Protein AF-A0A2G9MLZ8-F1 (afdb_monomer_lite)

pLDDT: mean 74.26, std 18.41, range [39.22, 98.5]

Secondary structure (DSSP, 8-state):
-HHHHHHHHHHHHHHHHHTT--------EEEEEE-EETTEEPPSEEEEEEEESSSSS--EEEE-TTTEEEEEBTTEEEEEETSSSS----BTT-EEEEEEEETTEE--BTTBSSEEEE-SSSB---SS--------TT--EEE--TT-EE-S-EEESS-EEEE-SS--BEESS-EEE---SSS-EEEEESS--B-S-EEEESEEEEE-SS-EE--SS-EEEEE-SSS----S-EEEESTT-EEEESS-EEEEE-SSS----S-EEEESTT--EEESS-EEEEE-

Radius of gyration: 32.04 Å; chains: 1; bounding box: 70×40×90 Å

Foldseek 3Di:
DVVVVVVVVVVVVVVVVVPPPDPDPAWKDKDKDFADDPNAADAFFFKWKWKALDQPDGDTQDICRPFGGRQQHRRIHIDIPCPGPDGHADEAQGKMWMWMDTNNHTDDDVPRSTDIDGDNTHHHDCPDPPDPDDPDQPDEPEDEDAEDEDEDEAEAAFAHEYAHQHYEHEYPEEDEHNYDDAPHEHEAEHQYEYEYHYEAEYHYHYDYQHHEHEYQEEYEYEYDDPPEDDCPDPEQDHQHYEYEYAEEYEYEYADPVHDDCPDPDQDHPHYDYHYNYYYYYDYD

Sequence (284 aa):
MKLKSMLIISIVIMLLHSLAVVAVEEHLLPLQGTITINGAKLSPGNLIIELYDAPTGGNLVYNSTNDFLNTVSGGSYDILLGNGTQPLSLNFGQKYYMDIYIEGTDVDFNGSERQVFMSTVGNISLTTPLTTTSTDTDDALNISVGGAFISGNFVINNTFNVTAASGNLNTAGKIQIENNDADDALNVTGGTFISGDTIINNFFNMSSTTSTVRTNGTLTITSLASPAFSLNGFNISGANAALETNGTVSLLSLISPAFSLNGFNISGADASLSTNGSINVNNL

Structure (mmCIF, N/CA/C/O backbone):
data_AF-A0A2G9MLZ8-F1
#
_entry.id   AF-A0A2G9MLZ8-F1
#
loop_
_atom_site.group_PDB
_atom_site.id
_atom_site.type_symbol
_atom_site.label_atom_id
_atom_site.label_alt_id
_atom_site.label_comp_id
_atom_site.label_asym_id
_atom_site.label_entity_id
_atom_site.label_seq_id
_atom_site.pdbx_PDB_ins_code
_atom_site.Cartn_x
_atom_site.Cartn_y
_atom_site.Cartn_z
_atom_site.occupancy
_atom_site.B_iso_or_equiv
_atom_site.auth_seq_id
_atom_site.auth_comp_id
_atom_site.auth_asym_id
_atom_site.auth_atom_id
_atom_site.pdbx_PDB_model_num
ATOM 1 N N . MET A 1 1 ? 37.624 23.509 39.204 1.00 69.19 1 MET A N 1
ATOM 2 C CA . MET A 1 1 ? 37.547 22.370 38.255 1.00 69.19 1 MET A CA 1
ATOM 3 C C . MET A 1 1 ? 36.253 21.556 38.375 1.00 69.19 1 MET A C 1
ATOM 5 O O . MET A 1 1 ? 35.664 21.282 37.344 1.00 69.19 1 MET A O 1
ATOM 9 N N . LYS A 1 2 ? 35.753 21.239 39.583 1.00 84.88 2 LYS A N 1
ATOM 10 C CA . LYS A 1 2 ? 34.591 20.340 39.784 1.00 84.88 2 LYS A CA 1
ATOM 11 C C . LYS A 1 2 ? 33.267 20.771 39.113 1.00 84.88 2 LYS A C 1
ATOM 13 O O . LYS A 1 2 ? 32.588 19.924 38.548 1.00 84.88 2 LYS A O 1
ATOM 18 N N . LEU A 1 3 ? 32.931 22.067 39.101 1.00 89.94 3 LEU A N 1
ATOM 19 C CA . LEU A 1 3 ? 31.658 22.554 38.536 1.00 89.94 3 LEU A CA 1
ATOM 20 C C . LEU A 1 3 ? 31.561 22.387 37.006 1.00 89.94 3 LEU A C 1
ATOM 22 O O . LEU A 1 3 ? 30.521 21.990 36.494 1.00 89.94 3 LEU A O 1
ATOM 26 N N . LYS A 1 4 ? 32.659 22.635 36.275 1.00 86.88 4 LYS A N 1
ATOM 27 C CA . LYS A 1 4 ? 32.690 22.501 34.806 1.00 86.88 4 LYS A CA 1
ATOM 28 C C . LYS A 1 4 ? 32.515 21.042 34.370 1.00 86.88 4 LYS A C 1
ATOM 30 O O . LYS A 1 4 ? 31.779 20.776 33.429 1.00 86.88 4 LYS A O 1
ATOM 35 N N . SER A 1 5 ? 33.134 20.102 35.088 1.00 89.75 5 SER A N 1
ATOM 36 C CA . SER A 1 5 ? 32.987 18.667 34.816 1.00 89.75 5 SER A CA 1
ATOM 37 C C . SER A 1 5 ? 31.568 18.160 35.094 1.00 89.75 5 SER A C 1
ATOM 39 O O . SER A 1 5 ? 31.054 17.370 34.311 1.00 89.75 5 SER A O 1
ATOM 41 N N . MET A 1 6 ? 30.902 18.646 36.150 1.00 92.56 6 MET A N 1
ATOM 42 C CA . MET A 1 6 ? 29.509 18.274 36.439 1.00 92.56 6 MET A CA 1
ATOM 43 C C . MET A 1 6 ? 28.522 18.791 35.385 1.00 92.56 6 MET A C 1
ATOM 45 O O . MET A 1 6 ? 27.611 18.063 35.001 1.00 92.56 6 MET A O 1
ATOM 49 N N . LEU A 1 7 ? 28.727 20.008 34.867 1.00 95.38 7 LEU A N 1
ATOM 50 C CA . LEU A 1 7 ? 27.891 20.555 33.795 1.00 95.38 7 LEU A CA 1
ATOM 51 C C . LEU A 1 7 ? 28.018 19.734 32.501 1.00 95.38 7 LEU A C 1
ATOM 53 O O . LEU A 1 7 ? 27.008 19.409 31.884 1.00 95.38 7 LEU A O 1
ATOM 57 N N . ILE A 1 8 ? 29.243 19.355 32.119 1.00 95.38 8 ILE A N 1
ATOM 58 C CA . ILE A 1 8 ? 29.488 18.541 30.918 1.00 95.38 8 ILE A CA 1
ATOM 59 C C . ILE A 1 8 ? 28.819 17.169 31.048 1.00 95.38 8 ILE A C 1
ATOM 61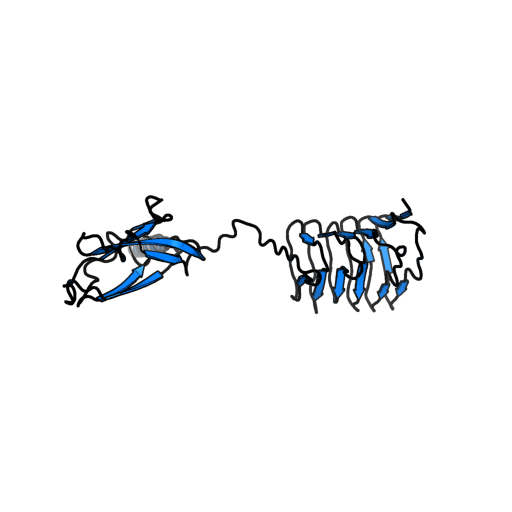 O O . ILE A 1 8 ? 28.157 16.732 30.114 1.00 95.38 8 ILE A O 1
ATOM 65 N N . ILE A 1 9 ? 28.932 16.516 32.210 1.00 95.31 9 ILE A N 1
ATOM 66 C CA . ILE A 1 9 ? 28.281 15.219 32.451 1.00 95.31 9 ILE A CA 1
ATOM 67 C C . ILE A 1 9 ? 26.756 15.347 32.344 1.00 95.31 9 ILE A C 1
ATOM 69 O O . ILE A 1 9 ? 26.130 14.513 31.700 1.00 95.31 9 ILE A O 1
ATOM 73 N N . SER A 1 10 ? 26.163 16.408 32.901 1.00 94.44 10 SER A N 1
ATOM 74 C CA . SER A 1 10 ? 24.717 16.655 32.799 1.00 94.44 10 SER A CA 1
ATOM 75 C C . SER A 1 10 ? 24.258 16.821 31.344 1.00 94.44 10 SER A C 1
ATOM 77 O O . SER A 1 10 ? 23.290 16.193 30.923 1.00 94.44 10 SER A O 1
ATOM 79 N N . ILE A 1 11 ? 25.002 17.591 30.543 1.00 95.38 11 ILE A N 1
ATOM 80 C CA . ILE A 1 11 ? 24.700 17.796 29.118 1.00 95.38 11 ILE A CA 1
ATOM 81 C C . ILE A 1 11 ? 24.830 16.486 28.332 1.00 95.38 11 ILE A C 1
ATOM 83 O O . ILE A 1 11 ? 23.972 16.186 27.509 1.00 95.38 11 ILE A O 1
ATOM 87 N N . VAL A 1 12 ? 25.864 15.684 28.601 1.00 94.25 12 VAL A N 1
ATOM 88 C CA . VAL A 1 12 ? 26.058 14.385 27.936 1.00 94.25 12 VAL A CA 1
ATOM 89 C C . VAL A 1 12 ? 24.939 13.411 28.300 1.00 94.25 12 VAL A C 1
ATOM 91 O O . VAL A 1 12 ? 24.413 12.743 27.417 1.00 94.25 12 VAL A O 1
ATOM 94 N N . ILE A 1 13 ? 24.517 13.366 29.567 1.00 93.31 13 ILE A N 1
ATOM 95 C CA . ILE A 1 13 ? 23.373 12.550 29.993 1.00 93.31 13 ILE A CA 1
ATOM 96 C C . ILE A 1 13 ? 22.103 13.011 29.271 1.00 93.31 13 ILE A C 1
ATOM 98 O O . ILE A 1 13 ? 21.372 12.174 28.748 1.00 93.31 13 ILE A O 1
ATOM 102 N N . MET A 1 14 ? 21.861 14.319 29.175 1.00 92.19 14 MET A N 1
ATOM 103 C CA . MET A 1 14 ? 20.695 14.865 28.473 1.00 92.19 14 MET A CA 1
ATOM 104 C C . MET A 1 14 ? 20.715 14.528 26.972 1.00 92.19 14 MET A C 1
ATOM 106 O O . MET A 1 14 ? 19.689 14.136 26.421 1.00 92.19 14 MET A O 1
ATOM 110 N N . LEU A 1 15 ? 21.888 14.584 26.329 1.00 90.12 15 LEU A N 1
ATOM 111 C CA . LEU A 1 15 ? 22.060 14.174 24.932 1.00 90.12 15 LEU A CA 1
ATOM 112 C C . LEU A 1 15 ? 21.796 12.677 24.742 1.00 90.12 15 LEU A C 1
ATOM 114 O O . LEU A 1 15 ? 21.100 12.298 23.805 1.00 90.12 15 LEU A O 1
ATOM 118 N N . LEU A 1 16 ? 22.300 11.825 25.637 1.00 88.62 16 LEU A N 1
ATOM 119 C CA . LEU A 1 16 ? 22.110 10.376 25.539 1.00 88.62 16 LEU A CA 1
ATOM 120 C C . LEU A 1 16 ? 20.637 9.967 25.704 1.00 88.62 16 LEU A C 1
ATOM 122 O O . LEU A 1 16 ? 20.207 9.019 25.056 1.00 88.62 16 LEU A O 1
ATOM 126 N N . HIS A 1 17 ? 19.848 10.706 26.492 1.00 82.94 17 HIS A N 1
ATOM 127 C CA . HIS A 1 17 ? 18.401 10.472 26.608 1.00 82.94 17 HIS A CA 1
ATOM 128 C C . HIS A 1 17 ? 17.609 10.966 25.386 1.00 82.94 17 HIS A C 1
ATOM 130 O O . HIS A 1 17 ? 16.505 10.489 25.145 1.00 82.94 17 HIS A O 1
ATOM 136 N N . SER A 1 18 ? 18.164 11.889 24.593 1.00 83.88 18 SER A N 1
ATOM 137 C CA . SER A 1 18 ? 17.497 12.421 23.395 1.00 83.88 18 SER A CA 1
ATOM 138 C C . SER A 1 18 ? 17.602 11.514 22.161 1.00 83.88 18 SER A C 1
ATOM 140 O O . SER A 1 18 ? 16.855 11.694 21.205 1.00 83.88 18 SER A O 1
ATOM 142 N N . LEU A 1 19 ? 18.494 10.518 22.180 1.00 75.06 19 LEU A N 1
ATOM 143 C CA . LEU A 1 19 ? 18.748 9.631 21.036 1.00 75.06 19 LEU A CA 1
ATOM 144 C C . LEU A 1 19 ? 17.751 8.465 20.912 1.00 75.06 19 LEU A C 1
ATOM 146 O O . LEU A 1 19 ? 17.843 7.696 19.961 1.00 75.06 19 LEU A O 1
ATOM 150 N N . ALA A 1 20 ? 16.805 8.320 21.843 1.00 67.81 20 ALA A N 1
ATOM 151 C CA . ALA A 1 20 ? 15.858 7.202 21.868 1.00 67.81 20 ALA A CA 1
ATOM 152 C C . ALA A 1 20 ? 14.509 7.495 21.182 1.00 67.81 20 ALA A C 1
ATOM 154 O O . ALA A 1 20 ? 13.546 6.761 21.396 1.00 67.81 20 ALA A O 1
ATOM 155 N N . VAL A 1 21 ? 14.412 8.544 20.358 1.00 69.56 21 VAL A N 1
ATOM 156 C CA . VAL A 1 21 ? 13.202 8.787 19.558 1.00 69.56 21 VAL A CA 1
ATOM 157 C C . VAL A 1 21 ? 13.194 7.810 18.386 1.00 69.56 21 VAL A C 1
ATOM 159 O O . VAL A 1 21 ? 13.696 8.098 17.302 1.00 69.56 21 VAL A O 1
ATOM 162 N N . VAL A 1 22 ? 12.651 6.618 18.622 1.00 73.25 22 VAL A N 1
ATOM 163 C CA . VAL A 1 22 ? 12.264 5.712 17.545 1.00 73.25 22 VAL A CA 1
ATOM 164 C C . VAL A 1 22 ? 10.983 6.284 16.957 1.00 73.25 22 VAL A C 1
ATOM 166 O O . VAL A 1 22 ? 9.948 6.287 17.619 1.00 73.25 22 VAL A O 1
ATOM 169 N N . ALA A 1 23 ? 11.061 6.810 15.736 1.00 66.38 23 ALA A N 1
ATOM 170 C CA . ALA A 1 23 ? 9.867 7.080 14.953 1.00 66.38 23 ALA A CA 1
ATOM 171 C C . ALA A 1 23 ? 9.239 5.722 14.621 1.00 66.38 23 ALA A C 1
ATOM 173 O O . ALA A 1 23 ? 9.721 5.005 13.746 1.00 66.38 23 ALA A O 1
ATOM 174 N N . VAL A 1 24 ? 8.236 5.325 15.399 1.00 73.00 24 VAL A N 1
ATOM 175 C CA . VAL A 1 24 ? 7.404 4.171 15.074 1.00 73.00 24 VAL A CA 1
ATOM 176 C C . VAL A 1 24 ? 6.483 4.612 13.940 1.00 73.00 24 VAL A C 1
ATOM 178 O O . VAL A 1 24 ? 5.922 5.706 13.991 1.00 73.00 24 VAL A O 1
ATOM 181 N N . GLU A 1 25 ? 6.372 3.805 12.884 1.00 74.31 25 GLU A N 1
ATOM 182 C CA . GLU A 1 25 ? 5.334 4.018 11.874 1.00 74.31 25 GLU A CA 1
ATOM 183 C C . GLU A 1 25 ? 3.971 3.859 12.548 1.00 74.31 25 GLU A C 1
ATOM 185 O O . GLU A 1 25 ? 3.539 2.750 12.867 1.00 74.31 25 GLU A O 1
ATOM 190 N N . GLU A 1 26 ? 3.313 4.984 12.805 1.00 82.19 26 GLU A N 1
ATOM 191 C CA . GLU A 1 26 ? 1.989 5.013 13.408 1.00 82.19 26 GLU A CA 1
ATOM 192 C C . GLU A 1 26 ? 0.946 5.182 12.309 1.00 82.19 26 GLU A C 1
ATOM 194 O O . GLU A 1 26 ? 0.765 6.259 11.734 1.00 82.19 26 GLU A O 1
ATOM 199 N N . HIS A 1 27 ? 0.238 4.097 12.004 1.00 93.75 27 HIS A N 1
ATOM 200 C CA . HIS A 1 27 ? -1.019 4.205 11.280 1.00 93.75 27 HIS A CA 1
ATOM 201 C C . HIS A 1 27 ? -2.111 4.638 12.255 1.00 93.75 27 HIS A C 1
ATOM 203 O O . HIS A 1 27 ? -2.212 4.105 13.356 1.00 93.75 27 HIS A O 1
ATOM 209 N N . LEU A 1 28 ? -2.947 5.586 11.841 1.00 96.12 28 LEU A N 1
ATOM 210 C CA . LEU A 1 28 ? -4.003 6.136 12.684 1.00 96.12 28 LEU A CA 1
ATOM 211 C C . LEU A 1 28 ? -5.352 5.966 11.994 1.00 96.12 28 LEU A C 1
ATOM 213 O O . LEU A 1 28 ? -5.575 6.535 10.928 1.00 96.12 28 LEU A O 1
ATOM 217 N N . LEU A 1 29 ? -6.252 5.184 12.589 1.00 97.56 29 LEU A N 1
ATOM 218 C CA . LEU A 1 29 ? -7.582 4.924 12.029 1.00 97.56 29 LEU A CA 1
ATOM 219 C C . LEU A 1 29 ? -8.660 5.543 12.934 1.00 97.56 29 LEU A C 1
ATOM 221 O O . LEU A 1 29 ? -8.839 5.065 14.055 1.00 97.56 29 LEU A O 1
ATOM 225 N N . PRO A 1 30 ? -9.362 6.608 12.499 1.00 97.94 30 PRO A N 1
ATOM 226 C CA . PRO A 1 30 ? -10.416 7.213 13.306 1.00 97.94 30 PRO A CA 1
ATOM 227 C C . PRO A 1 30 ? -11.631 6.288 13.393 1.00 97.94 30 PRO A C 1
ATOM 229 O O . PRO A 1 30 ? -12.059 5.714 12.389 1.00 97.94 30 PRO A O 1
ATOM 232 N N . LEU A 1 31 ? -12.212 6.180 14.586 1.00 97.94 31 LEU A N 1
ATOM 233 C CA . LEU A 1 31 ? -13.435 5.429 14.834 1.00 97.94 31 LEU A CA 1
ATOM 234 C C . LEU A 1 31 ? -14.340 6.220 15.780 1.00 97.94 31 LEU A C 1
ATOM 236 O O . LEU A 1 31 ? -13.954 6.564 16.893 1.00 97.94 31 LEU A O 1
ATOM 240 N N . GLN A 1 32 ? -15.572 6.459 15.345 1.00 97.81 32 GLN A N 1
ATOM 241 C CA . GLN A 1 32 ? -16.577 7.178 16.121 1.00 97.81 32 GLN A CA 1
ATOM 242 C C . GLN A 1 32 ? -17.907 6.432 16.087 1.00 97.81 32 GLN A C 1
ATOM 244 O O . GLN A 1 32 ? -18.247 5.791 15.089 1.00 97.81 32 GLN A O 1
ATOM 249 N N . GLY A 1 33 ? -18.682 6.542 17.161 1.00 96.56 33 GLY A N 1
ATOM 250 C CA . GLY A 1 33 ? -19.953 5.839 17.262 1.00 96.56 33 GLY A CA 1
ATOM 251 C C . GLY A 1 33 ? -20.849 6.337 18.386 1.00 96.56 33 GLY A C 1
ATOM 252 O O . GLY A 1 33 ? -20.454 7.116 19.254 1.00 96.56 33 GLY A O 1
ATOM 253 N N . THR A 1 34 ? -22.104 5.890 18.346 1.00 96.56 34 THR A N 1
ATOM 254 C CA . THR A 1 34 ? -23.076 6.065 19.429 1.00 96.56 34 THR A CA 1
ATOM 255 C C . THR A 1 34 ? -23.623 4.701 19.822 1.00 96.56 34 THR A C 1
ATOM 257 O O . THR A 1 34 ? -24.021 3.916 18.969 1.00 96.56 34 THR A O 1
ATOM 260 N N . ILE A 1 35 ? -23.645 4.441 21.121 1.00 94.44 35 ILE A N 1
ATOM 261 C CA . ILE A 1 35 ? -24.048 3.201 21.760 1.00 94.44 35 ILE A CA 1
ATOM 262 C C . ILE A 1 35 ? -25.346 3.460 22.518 1.00 94.44 35 ILE A C 1
ATOM 264 O O . ILE A 1 35 ? -25.425 4.321 23.406 1.00 94.44 35 ILE A O 1
ATOM 268 N N . THR A 1 36 ? -26.364 2.669 22.194 1.00 93.94 36 THR A N 1
ATOM 269 C CA . THR A 1 36 ? -27.638 2.669 22.910 1.00 93.94 36 THR A CA 1
ATOM 270 C C . THR A 1 36 ? -28.034 1.257 23.302 1.00 93.94 36 THR A C 1
ATOM 272 O O . THR A 1 36 ? -27.986 0.361 22.465 1.00 93.94 36 THR A O 1
ATOM 275 N N . ILE A 1 37 ? -28.507 1.076 24.534 1.00 91.44 37 ILE A N 1
ATOM 276 C CA . ILE A 1 37 ? -29.100 -0.174 25.014 1.00 91.44 37 ILE A CA 1
ATOM 277 C C . ILE A 1 37 ? -30.582 0.088 25.267 1.00 91.44 37 ILE A C 1
ATOM 279 O O . ILE A 1 37 ? -30.938 0.972 26.045 1.00 91.44 37 ILE A O 1
ATOM 283 N N . ASN A 1 38 ? -31.456 -0.656 24.581 1.00 93.75 38 ASN A N 1
ATOM 284 C CA . ASN A 1 38 ? -32.914 -0.485 24.657 1.00 93.75 38 ASN A CA 1
ATOM 285 C C . ASN A 1 38 ? -33.373 0.969 24.415 1.00 93.75 38 ASN A C 1
ATOM 287 O O . ASN A 1 38 ? -34.293 1.464 25.061 1.00 93.75 38 ASN A O 1
ATOM 291 N N . GLY A 1 39 ? -32.694 1.675 23.504 1.00 92.38 39 GLY A N 1
ATOM 292 C CA . GLY A 1 39 ? -32.987 3.068 23.155 1.00 92.38 39 GLY A CA 1
ATOM 293 C C . GLY A 1 39 ? -32.437 4.124 24.124 1.00 92.38 39 GLY A C 1
ATOM 294 O O . GLY A 1 39 ? -32.521 5.311 23.819 1.00 92.38 39 GLY A O 1
ATOM 295 N N . ALA A 1 40 ? -31.837 3.734 25.253 1.00 94.94 40 ALA A N 1
ATOM 296 C CA . ALA A 1 40 ? -31.144 4.651 26.156 1.00 94.94 40 ALA A CA 1
ATOM 297 C C . ALA A 1 40 ? -29.644 4.706 25.835 1.00 94.94 40 ALA A C 1
ATOM 299 O O . ALA A 1 40 ? -29.033 3.684 25.528 1.00 94.94 40 ALA A O 1
ATOM 300 N N . LYS A 1 41 ? -29.035 5.894 25.925 1.00 94.69 41 LYS A N 1
ATOM 301 C CA . LYS A 1 41 ? -27.578 6.068 25.804 1.00 94.69 41 LYS A CA 1
ATOM 302 C C . LYS A 1 41 ? -26.866 5.303 26.916 1.00 94.69 41 LYS A C 1
ATOM 304 O O . LYS A 1 41 ? -27.284 5.378 28.071 1.00 94.69 41 LYS A O 1
ATOM 309 N N . LEU A 1 42 ? -25.791 4.603 26.566 1.00 93.81 42 LEU A N 1
ATOM 310 C CA . LEU A 1 42 ? -24.980 3.906 27.556 1.00 93.81 42 LEU A CA 1
ATOM 311 C C . LEU A 1 42 ? -24.307 4.901 28.517 1.00 93.81 42 LEU A C 1
ATOM 313 O O . LEU A 1 42 ? -23.895 5.995 28.116 1.00 93.81 42 LEU A O 1
ATOM 317 N N . SER A 1 43 ? -24.191 4.512 29.786 1.00 93.44 43 SER A N 1
ATOM 318 C CA . SER A 1 43 ? -23.365 5.219 30.769 1.00 93.44 43 SER A CA 1
ATOM 319 C C . SER A 1 43 ? -21.896 5.281 30.324 1.00 93.44 43 SER A C 1
ATOM 321 O O . SER A 1 43 ? -21.484 4.498 29.468 1.00 93.44 43 SER A O 1
ATOM 323 N N . PRO A 1 44 ? -21.093 6.204 30.881 1.00 95.31 44 PRO A N 1
ATOM 324 C CA . PRO A 1 44 ? -19.668 6.236 30.592 1.00 95.31 44 PRO A CA 1
ATOM 325 C C . PRO A 1 44 ? -18.977 4.903 30.880 1.00 95.31 44 PRO A C 1
ATOM 327 O O . PRO A 1 44 ? -19.355 4.226 31.838 1.00 95.31 44 PRO A O 1
ATOM 330 N N . GLY A 1 45 ? -17.976 4.558 30.070 1.00 96.00 45 GLY A N 1
ATOM 331 C CA . GLY A 1 45 ? -17.304 3.269 30.178 1.00 96.00 45 GLY A CA 1
ATOM 332 C C . GLY A 1 45 ? -16.089 3.066 29.274 1.00 96.00 45 GLY A C 1
ATOM 333 O O . GLY A 1 45 ? -15.715 3.932 28.478 1.00 96.00 45 GLY A O 1
ATOM 334 N N . ASN A 1 46 ? -15.457 1.909 29.438 1.00 97.81 46 ASN A N 1
ATOM 335 C CA . ASN A 1 46 ? -14.301 1.429 28.694 1.00 97.81 46 ASN A CA 1
ATOM 336 C C . ASN A 1 46 ? -14.721 0.820 27.355 1.00 97.81 46 ASN A C 1
ATOM 338 O O . ASN A 1 46 ? -15.752 0.149 27.257 1.00 97.81 46 ASN A O 1
ATOM 342 N N . LEU A 1 47 ? -13.864 1.009 26.355 1.00 98.00 47 LEU A N 1
ATOM 343 C CA . LEU A 1 47 ? -14.005 0.462 25.014 1.00 98.00 47 LEU A CA 1
ATOM 344 C C . LEU A 1 47 ? -12.779 -0.400 24.695 1.00 98.00 47 LEU A C 1
ATOM 346 O O . LEU A 1 47 ? -11.647 0.021 24.926 1.00 98.00 47 LEU A O 1
ATOM 350 N N . ILE A 1 48 ? -12.995 -1.598 24.164 1.00 98.38 48 ILE A N 1
ATOM 351 C CA . ILE A 1 48 ? -11.930 -2.457 23.640 1.00 98.38 48 ILE A CA 1
ATOM 352 C C . ILE A 1 48 ? -12.256 -2.750 22.183 1.00 98.38 48 ILE A C 1
ATOM 354 O O . ILE A 1 48 ? -13.370 -3.150 21.864 1.00 98.38 48 ILE A O 1
ATOM 358 N N . ILE A 1 49 ? -11.273 -2.537 21.318 1.00 98.38 49 ILE A N 1
ATOM 359 C CA . ILE A 1 49 ? -11.327 -2.814 19.893 1.00 98.38 49 ILE A CA 1
ATOM 360 C C . ILE A 1 49 ? -10.296 -3.892 19.596 1.00 98.38 49 ILE A C 1
ATOM 362 O O . ILE A 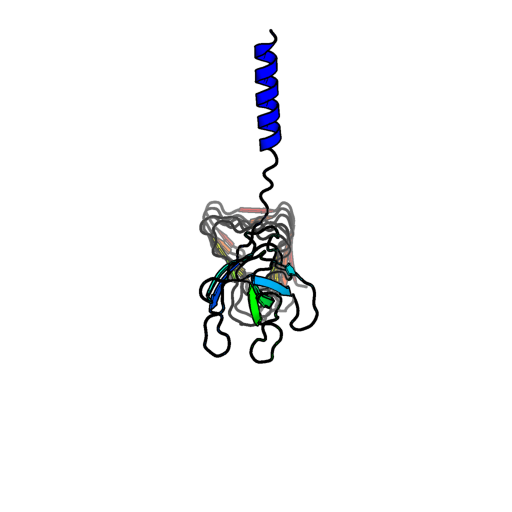1 49 ? -9.108 -3.742 19.908 1.00 98.38 49 ILE A O 1
ATOM 366 N N . GLU A 1 50 ? -10.752 -4.961 18.961 1.00 98.50 50 GLU A N 1
ATOM 367 C CA . GLU A 1 50 ? -9.902 -6.018 18.433 1.00 98.50 50 GLU A CA 1
ATOM 368 C C . GLU A 1 50 ? -10.049 -6.068 16.916 1.00 98.50 50 GLU A C 1
ATOM 370 O O . GLU A 1 50 ? -11.150 -5.951 16.382 1.00 98.50 50 GLU A O 1
ATOM 375 N N . LEU A 1 51 ? -8.937 -6.210 16.196 1.00 98.50 51 LEU A N 1
ATOM 376 C CA . LEU A 1 51 ? -8.952 -6.368 14.743 1.00 98.50 51 LEU A CA 1
ATOM 377 C C . LEU A 1 51 ? -8.397 -7.739 14.373 1.00 98.50 51 LEU A C 1
ATOM 379 O O . LEU A 1 51 ? -7.358 -8.152 14.887 1.00 98.50 51 LEU A O 1
ATOM 383 N N . TYR A 1 52 ? -9.050 -8.402 13.423 1.00 98.50 52 TYR A N 1
ATOM 384 C CA . TYR A 1 52 ? -8.693 -9.725 12.923 1.00 98.50 52 TYR A CA 1
ATOM 385 C C . TYR A 1 52 ? -8.557 -9.744 11.402 1.00 98.50 52 TYR A C 1
ATOM 387 O O . TYR A 1 52 ? -9.182 -8.955 10.688 1.00 98.50 52 TYR A O 1
ATOM 395 N N . ASP A 1 53 ? -7.775 -10.695 10.897 1.00 97.94 53 ASP A N 1
ATOM 396 C CA . ASP A 1 53 ? -7.599 -10.949 9.461 1.00 97.94 53 ASP A CA 1
ATOM 397 C C . ASP A 1 53 ? -8.663 -11.891 8.848 1.00 97.94 53 ASP A C 1
ATOM 399 O O . ASP A 1 53 ? -8.696 -12.073 7.629 1.00 97.94 53 ASP A O 1
ATOM 403 N N . ALA A 1 54 ? -9.569 -12.451 9.661 1.00 97.81 54 ALA A N 1
ATOM 404 C CA . ALA A 1 54 ? -10.626 -13.370 9.233 1.00 97.81 54 ALA A CA 1
ATOM 405 C C . ALA A 1 54 ? -11.977 -13.100 9.941 1.00 97.81 54 ALA A C 1
ATOM 407 O O . ALA A 1 54 ? -11.990 -12.605 11.074 1.00 97.81 54 ALA A O 1
ATOM 408 N N . PRO A 1 55 ? -13.122 -13.448 9.310 1.00 96.56 55 PRO A N 1
ATOM 409 C CA . PRO A 1 55 ? -14.453 -13.189 9.874 1.00 96.56 55 PRO A CA 1
ATOM 410 C C . PRO A 1 55 ? -14.748 -14.022 11.124 1.00 96.56 55 PRO A C 1
ATOM 412 O O . PRO A 1 55 ? -15.453 -13.566 12.012 1.00 96.56 55 PRO A O 1
ATOM 415 N N . THR A 1 56 ? -14.198 -15.232 11.196 1.00 96.12 56 THR A N 1
ATOM 416 C CA . THR A 1 56 ? -14.291 -16.144 12.341 1.00 96.12 56 THR A CA 1
ATOM 417 C C . THR A 1 56 ? -12.929 -16.790 12.543 1.00 96.12 56 THR A C 1
ATOM 419 O O . THR A 1 56 ? -12.325 -17.250 11.569 1.00 96.12 56 THR A O 1
ATOM 422 N N . GLY A 1 57 ? -12.439 -16.847 13.781 1.00 91.31 57 GLY A N 1
ATOM 423 C CA . GLY A 1 57 ? -11.046 -17.221 14.041 1.00 91.31 57 GLY A CA 1
ATOM 424 C C . GLY A 1 57 ? -10.079 -16.146 13.531 1.00 91.31 57 GLY A C 1
ATOM 425 O O . GLY A 1 57 ? -10.324 -14.958 13.739 1.00 91.31 57 GLY A O 1
ATOM 426 N N . GLY A 1 58 ? -9.002 -16.554 12.858 1.00 96.75 58 GLY A N 1
ATOM 427 C CA . GLY A 1 58 ? -7.977 -15.641 12.338 1.00 96.75 58 GLY A CA 1
ATOM 428 C C . GLY A 1 58 ? -6.947 -15.201 13.377 1.00 96.75 58 GLY A C 1
ATOM 429 O O . GLY A 1 58 ? -7.014 -15.577 14.549 1.00 96.75 58 GLY A O 1
ATOM 430 N N . ASN A 1 59 ? -5.979 -14.411 12.926 1.00 97.94 59 ASN A N 1
ATOM 431 C CA . ASN A 1 59 ? -4.970 -13.798 13.777 1.00 97.94 59 ASN A CA 1
ATOM 432 C C . ASN A 1 59 ? -5.464 -12.442 14.281 1.00 97.94 59 ASN A C 1
ATOM 434 O O . ASN A 1 59 ? -6.001 -11.642 13.515 1.00 97.94 59 ASN A O 1
ATOM 438 N N . LEU A 1 60 ? -5.235 -12.179 15.566 1.00 97.75 60 LEU A N 1
ATOM 439 C CA . LEU A 1 60 ? -5.425 -10.865 16.169 1.00 97.75 60 LEU A CA 1
ATOM 440 C C . LEU A 1 60 ? -4.310 -9.933 15.677 1.00 97.75 60 LEU A C 1
ATOM 442 O O . LEU A 1 60 ? -3.137 -10.170 15.965 1.00 97.75 60 LEU A O 1
ATOM 446 N N . VAL A 1 61 ? -4.668 -8.895 14.921 1.00 97.69 61 VAL A N 1
ATOM 447 C CA . VAL A 1 61 ? -3.714 -7.930 14.343 1.00 97.69 61 VAL A CA 1
ATOM 448 C C . VAL A 1 61 ? -3.607 -6.639 15.154 1.00 97.69 61 VAL A C 1
ATOM 450 O O . VAL A 1 61 ? -2.616 -5.925 15.038 1.00 97.69 61 VAL A O 1
ATOM 453 N N . TYR A 1 62 ? -4.606 -6.336 15.985 1.00 97.94 62 TYR A N 1
ATOM 454 C CA . TYR A 1 62 ? -4.608 -5.186 16.889 1.00 97.94 62 TYR A CA 1
ATOM 455 C C . TYR A 1 62 ? -5.523 -5.457 18.082 1.00 97.94 62 TYR A C 1
ATOM 457 O O . TYR A 1 62 ? -6.572 -6.076 17.916 1.00 97.94 62 TYR A O 1
ATOM 465 N N . ASN A 1 63 ? -5.139 -4.978 19.265 1.00 97.88 63 ASN A N 1
ATOM 466 C CA . ASN A 1 63 ? -5.926 -5.093 20.489 1.00 97.88 63 ASN A CA 1
ATOM 467 C C . ASN A 1 63 ? -5.716 -3.845 21.352 1.00 97.88 63 ASN A C 1
ATOM 469 O O . ASN A 1 63 ? -4.591 -3.532 21.732 1.00 97.88 63 ASN A O 1
ATOM 473 N N . SER A 1 64 ? -6.808 -3.164 21.690 1.00 97.94 64 SER A N 1
ATOM 474 C CA . SER A 1 64 ? -6.774 -1.896 22.418 1.00 97.94 64 SER A CA 1
ATOM 475 C C . SER A 1 64 ? -7.138 -2.012 23.905 1.00 97.94 64 SER A C 1
ATOM 477 O O . SER A 1 64 ? -7.620 -1.035 24.482 1.00 97.94 64 SER A O 1
ATOM 479 N N . THR A 1 65 ? -6.958 -3.181 24.536 1.00 97.50 65 THR A N 1
ATOM 480 C CA . THR A 1 65 ? -7.438 -3.482 25.908 1.00 97.50 65 THR A CA 1
ATOM 481 C C . THR A 1 65 ? -7.092 -2.393 26.930 1.00 97.50 65 THR A C 1
ATOM 483 O O . THR A 1 65 ? -7.871 -2.138 27.843 1.00 97.50 65 THR A O 1
ATOM 486 N N . ASN A 1 66 ? -5.946 -1.722 26.770 1.00 96.69 66 ASN A N 1
ATOM 487 C CA . ASN A 1 66 ? -5.468 -0.695 27.699 1.00 96.69 66 ASN A CA 1
ATOM 488 C C . ASN A 1 66 ? -5.511 0.738 27.139 1.00 96.69 66 ASN A C 1
ATOM 490 O O . ASN A 1 66 ? -5.075 1.659 27.827 1.00 96.69 66 ASN A O 1
ATOM 494 N N . ASP A 1 67 ? -6.010 0.943 25.918 1.00 97.19 67 ASP A N 1
ATOM 495 C CA . ASP A 1 67 ? -5.859 2.222 25.210 1.00 97.19 67 ASP A CA 1
ATOM 496 C C . ASP A 1 67 ? -7.066 3.156 25.400 1.00 97.19 67 ASP A C 1
ATOM 498 O O . ASP A 1 67 ? -6.896 4.370 25.498 1.00 97.19 67 ASP A O 1
ATOM 502 N N . PHE A 1 68 ? -8.288 2.616 25.500 1.00 97.50 68 PHE A N 1
ATOM 503 C CA . PHE A 1 68 ? -9.524 3.415 25.468 1.00 97.50 68 PHE A CA 1
ATOM 504 C C . PHE A 1 68 ? -10.358 3.307 26.752 1.00 97.50 68 PHE A C 1
ATOM 506 O O . PHE A 1 68 ? -11.569 3.059 26.730 1.00 97.50 68 PHE A O 1
ATOM 513 N N . LEU A 1 69 ? -9.713 3.560 27.892 1.00 97.44 69 LEU A N 1
ATOM 514 C CA . LEU A 1 69 ? -10.357 3.575 29.208 1.00 97.44 69 LEU A CA 1
ATOM 515 C C . LEU A 1 69 ? -11.232 4.827 29.403 1.00 97.44 69 LEU A C 1
ATOM 517 O O . LEU A 1 69 ? -10.779 5.945 29.167 1.00 97.44 69 LEU A O 1
ATOM 521 N N . ASN A 1 70 ? -12.465 4.647 29.885 1.00 96.88 70 ASN A N 1
ATOM 522 C CA . ASN A 1 70 ? -13.462 5.706 30.112 1.00 96.88 70 ASN A CA 1
ATOM 523 C C . ASN A 1 70 ? -13.707 6.622 28.893 1.00 96.88 70 ASN A C 1
ATOM 525 O O . ASN A 1 70 ? -13.977 7.814 29.049 1.00 96.88 70 ASN A O 1
ATOM 529 N N . THR A 1 71 ? -13.573 6.086 27.679 1.00 97.06 71 THR A N 1
ATOM 530 C CA . THR A 1 71 ? -13.716 6.851 26.429 1.00 97.06 71 THR A CA 1
ATOM 531 C C . THR A 1 71 ? -15.163 6.992 25.977 1.00 97.06 71 THR A C 1
ATOM 533 O O . THR A 1 71 ? -15.501 7.963 25.300 1.00 97.06 71 THR A O 1
ATOM 536 N N . VAL A 1 72 ? -16.041 6.068 26.378 1.00 97.69 72 VAL A N 1
ATOM 537 C CA . VAL A 1 72 ? -17.476 6.212 26.143 1.00 97.69 72 VAL A CA 1
ATOM 538 C C . VAL A 1 72 ? -18.007 7.268 27.105 1.00 97.69 72 VAL A C 1
ATOM 540 O O . VAL A 1 72 ? -17.824 7.161 28.315 1.00 97.69 72 VAL A O 1
ATOM 543 N N . SER A 1 73 ? -18.690 8.284 26.583 1.00 97.12 73 SER A N 1
ATOM 544 C CA . SER A 1 73 ? -19.325 9.336 27.376 1.00 97.12 73 SER A CA 1
ATOM 545 C C . SER A 1 73 ? -20.658 9.740 26.758 1.00 97.12 73 SER A C 1
ATOM 547 O O . SER A 1 73 ? -20.755 10.025 25.565 1.00 97.12 73 SER A O 1
ATOM 549 N N . GLY A 1 74 ? -21.728 9.725 27.560 1.00 95.69 74 GLY A N 1
ATOM 550 C CA . GLY A 1 74 ? -23.082 10.021 27.076 1.00 95.69 74 GLY A CA 1
ATOM 551 C C . GLY A 1 74 ? -23.533 9.096 25.938 1.00 95.69 74 GLY A C 1
ATOM 552 O O . GLY A 1 74 ? -24.238 9.541 25.025 1.00 95.69 74 GLY A O 1
ATOM 553 N N . GLY A 1 75 ? -23.097 7.834 25.973 1.00 95.94 75 GLY A N 1
ATOM 554 C CA . GLY A 1 75 ? -23.342 6.837 24.939 1.00 95.94 75 GLY A CA 1
ATOM 555 C C . GLY A 1 75 ? -22.646 7.129 23.615 1.00 95.94 75 GLY A C 1
ATOM 556 O O . GLY A 1 75 ? -23.106 6.632 22.603 1.00 95.94 75 GLY A O 1
ATOM 557 N N . SER A 1 76 ? -21.598 7.946 23.567 1.00 97.75 76 SER A N 1
ATOM 558 C CA . SER A 1 76 ? -20.842 8.212 22.340 1.00 97.75 76 SER A CA 1
ATOM 559 C C . SER A 1 76 ? -19.347 8.049 22.588 1.00 97.75 76 SER A C 1
ATOM 561 O O . SER A 1 76 ? -18.891 8.197 23.721 1.00 97.75 76 SER A O 1
ATOM 563 N N . TYR A 1 77 ? -18.598 7.742 21.536 1.00 97.94 77 TYR A N 1
ATOM 564 C CA . TYR A 1 77 ? -17.139 7.686 21.556 1.00 97.94 77 TYR A CA 1
ATOM 565 C C . TYR A 1 77 ? -16.578 8.241 20.244 1.00 97.94 77 TYR A C 1
ATOM 567 O O . TYR A 1 77 ? -17.231 8.177 19.199 1.00 97.94 77 TYR A O 1
ATOM 575 N N . ASP A 1 78 ? -15.372 8.785 20.328 1.00 98.12 78 ASP A N 1
ATOM 576 C CA . ASP A 1 78 ? -14.568 9.286 19.216 1.00 98.12 78 ASP A CA 1
ATOM 577 C C . ASP A 1 78 ? -13.108 9.004 19.578 1.00 98.12 78 ASP A C 1
ATOM 579 O O . ASP A 1 78 ? -12.582 9.553 20.549 1.00 98.12 78 ASP A O 1
ATOM 583 N N . ILE A 1 79 ? -12.507 8.038 18.891 1.00 97.81 79 ILE A N 1
ATOM 584 C CA . ILE A 1 79 ? -11.186 7.503 19.208 1.00 97.81 79 ILE A CA 1
ATOM 585 C C . ILE A 1 79 ? -10.331 7.401 17.949 1.00 97.81 79 ILE A C 1
ATOM 587 O O . ILE A 1 79 ? -10.823 7.351 16.821 1.00 97.81 79 ILE A O 1
ATOM 591 N N . LEU A 1 80 ? -9.021 7.322 18.159 1.00 97.62 80 LEU A N 1
ATOM 592 C CA . LEU A 1 80 ? -8.042 7.137 17.099 1.00 97.62 80 LEU A CA 1
ATOM 593 C C . LEU A 1 80 ? -7.256 5.855 17.372 1.00 97.62 80 LEU A C 1
ATOM 595 O O . LEU A 1 80 ? -6.432 5.812 18.286 1.00 97.62 80 LEU A O 1
ATOM 599 N N . LEU A 1 81 ? -7.532 4.800 16.604 1.00 97.88 81 LEU A N 1
ATOM 600 C CA . LEU A 1 81 ? -6.818 3.529 16.729 1.00 97.88 81 LEU A CA 1
ATOM 601 C C . LEU A 1 81 ? -5.352 3.720 16.348 1.00 97.88 81 LEU A C 1
ATOM 603 O O . LEU A 1 81 ? -5.056 4.449 15.402 1.00 97.88 81 LEU A O 1
ATOM 607 N N . GLY A 1 82 ? -4.453 3.067 17.083 1.00 95.69 82 GLY A N 1
ATOM 608 C CA . GLY A 1 82 ? -3.005 3.231 16.933 1.00 95.69 82 GLY A CA 1
ATOM 609 C C . GLY A 1 82 ? -2.400 4.396 17.721 1.00 95.69 82 GLY A C 1
ATOM 610 O O . GLY A 1 82 ? -1.186 4.438 17.860 1.00 95.69 82 GLY A O 1
ATOM 611 N N . ASN A 1 83 ? -3.213 5.290 18.303 1.00 93.75 83 ASN A N 1
ATOM 612 C CA . ASN A 1 83 ? -2.752 6.406 19.149 1.00 93.75 83 ASN A CA 1
ATOM 613 C C . ASN A 1 83 ? -2.583 6.008 20.636 1.00 93.75 83 ASN A C 1
ATOM 615 O O . ASN A 1 83 ? -2.805 6.816 21.539 1.00 93.75 83 ASN A O 1
ATOM 619 N N . GLY A 1 84 ? -2.300 4.732 20.899 1.00 92.31 84 GLY A N 1
ATOM 620 C CA . GLY A 1 84 ? -2.294 4.136 22.233 1.00 92.31 84 GLY A CA 1
ATOM 621 C C . GLY A 1 84 ? -0.959 3.492 22.590 1.00 92.31 84 GLY A C 1
ATOM 622 O O . GLY A 1 84 ? 0.095 3.837 22.064 1.00 92.31 84 GLY A O 1
ATOM 623 N N . THR A 1 85 ? -1.003 2.527 23.502 1.00 92.88 85 THR A N 1
ATOM 624 C CA . THR A 1 85 ? 0.168 1.711 23.852 1.00 92.88 85 THR A CA 1
ATOM 625 C C . THR A 1 85 ? 0.488 0.665 22.790 1.00 92.88 85 THR A C 1
ATOM 627 O O . THR A 1 85 ? 1.622 0.187 22.733 1.00 92.88 85 THR A O 1
ATOM 630 N N . GLN A 1 86 ? -0.497 0.304 21.961 1.00 92.44 86 GLN A N 1
ATOM 631 C CA . GLN A 1 86 ? -0.330 -0.636 20.860 1.00 92.44 86 GLN A CA 1
ATOM 632 C C . GLN A 1 86 ? -0.281 0.110 19.520 1.00 92.44 86 GLN A C 1
ATOM 634 O O . GLN A 1 86 ? -1.236 0.817 19.184 1.00 92.44 86 GLN A O 1
ATOM 639 N N . PRO A 1 87 ? 0.793 -0.050 18.725 1.00 93.12 87 PRO A N 1
ATOM 640 C CA . PRO A 1 87 ? 0.841 0.513 17.385 1.00 93.12 87 PRO A CA 1
ATOM 641 C C . PRO A 1 87 ? -0.120 -0.237 16.459 1.00 93.12 87 PRO A C 1
ATOM 643 O O . PRO A 1 87 ? -0.300 -1.453 16.559 1.00 93.12 87 PRO A O 1
ATOM 646 N N . LEU A 1 88 ? -0.714 0.485 15.513 1.00 95.44 88 LEU A N 1
ATOM 647 C CA . LEU A 1 88 ? -1.577 -0.099 14.494 1.00 95.44 88 LEU A CA 1
ATOM 648 C C . LEU A 1 88 ? -0.750 -0.439 13.247 1.00 95.44 88 LEU A C 1
ATOM 650 O O . LEU A 1 88 ? -0.199 0.440 12.585 1.00 95.44 88 LEU A O 1
ATOM 654 N N . SER A 1 89 ? -0.681 -1.720 12.890 1.00 94.19 89 SER A N 1
ATOM 655 C CA . SER A 1 89 ? 0.032 -2.188 11.696 1.00 94.19 89 SER A CA 1
ATOM 656 C C . SER A 1 89 ? -0.930 -2.920 10.766 1.00 94.19 89 SER A C 1
ATOM 658 O O . SER A 1 89 ? -1.152 -4.122 10.888 1.00 94.19 89 SER A O 1
ATOM 660 N N . LEU A 1 90 ? -1.556 -2.166 9.861 1.00 95.31 90 LEU A N 1
ATOM 661 C CA . LEU A 1 90 ? -2.462 -2.698 8.843 1.00 95.31 90 LEU A CA 1
ATOM 662 C C . LEU A 1 90 ? -1.814 -2.605 7.458 1.00 95.31 90 LEU A C 1
ATOM 664 O O . LEU A 1 90 ? -0.847 -1.868 7.259 1.00 95.31 90 LEU A O 1
ATOM 668 N N . ASN A 1 91 ? -2.381 -3.319 6.489 1.00 94.56 91 ASN A N 1
ATOM 669 C CA . ASN A 1 91 ? -2.080 -3.128 5.074 1.00 94.56 91 ASN A CA 1
ATOM 670 C C . ASN A 1 91 ? -3.188 -2.304 4.417 1.00 94.56 91 ASN A C 1
ATOM 672 O O . ASN A 1 91 ? -4.376 -2.598 4.581 1.00 94.56 91 ASN A O 1
ATOM 676 N N . PHE A 1 92 ? -2.799 -1.293 3.645 1.00 94.50 92 PHE A N 1
ATOM 677 C CA . PHE A 1 92 ? -3.742 -0.439 2.932 1.00 94.50 92 PHE A CA 1
ATOM 678 C C . PHE A 1 92 ? -4.563 -1.256 1.925 1.00 94.50 92 PHE A C 1
ATOM 680 O O . PHE A 1 92 ? -4.020 -2.066 1.175 1.00 94.50 92 PHE A O 1
ATOM 687 N N . GLY A 1 93 ? -5.881 -1.048 1.904 1.00 93.38 93 GLY A N 1
ATOM 688 C CA . GLY A 1 93 ? -6.800 -1.750 1.005 1.00 93.38 93 GLY A CA 1
ATOM 689 C C . GLY A 1 93 ? -7.099 -3.204 1.393 1.00 93.38 93 GLY A C 1
ATOM 690 O O . GLY A 1 93 ? -7.923 -3.845 0.744 1.00 93.38 93 GLY A O 1
ATOM 691 N N . GLN A 1 94 ? -6.487 -3.739 2.455 1.00 95.50 94 GLN A N 1
ATOM 692 C CA . GLN A 1 94 ? -6.810 -5.078 2.945 1.00 95.50 94 GLN A CA 1
ATOM 693 C C . GLN A 1 94 ? -8.110 -5.067 3.768 1.00 95.50 94 GLN A C 1
ATOM 695 O O . GLN A 1 94 ? -8.416 -4.113 4.488 1.00 95.50 94 GLN A O 1
ATOM 700 N N . LYS A 1 95 ? -8.889 -6.149 3.645 1.00 97.56 95 LYS A N 1
ATOM 701 C CA . LYS A 1 95 ? -10.100 -6.394 4.437 1.00 97.56 95 LYS A C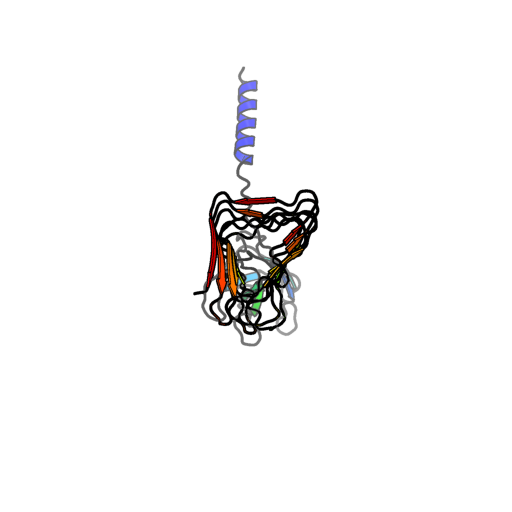A 1
ATOM 702 C C . LYS A 1 95 ? -9.727 -6.913 5.828 1.00 97.56 95 LYS A C 1
ATOM 704 O O . LYS A 1 95 ? -8.963 -7.871 5.928 1.00 97.56 95 LYS A O 1
ATOM 709 N N . TYR A 1 96 ? -10.329 -6.326 6.856 1.00 98.19 96 TYR A N 1
ATOM 710 C CA . TYR A 1 96 ? -10.203 -6.734 8.254 1.00 98.19 96 TYR A CA 1
ATOM 711 C C . TYR A 1 96 ? -11.582 -6.829 8.911 1.00 98.19 96 TYR A C 1
ATOM 713 O O . TYR A 1 96 ? -12.596 -6.392 8.353 1.00 98.19 96 TYR A O 1
ATOM 721 N N . TYR A 1 97 ? -11.606 -7.421 10.100 1.00 98.31 97 TYR A N 1
ATOM 722 C CA . TYR A 1 97 ? -12.813 -7.681 10.874 1.00 98.31 97 TYR A CA 1
ATOM 723 C C . TYR A 1 97 ? -12.623 -7.113 12.273 1.00 98.31 97 TYR A C 1
ATOM 725 O O . TYR A 1 97 ? -11.641 -7.432 12.936 1.00 98.31 97 TYR A O 1
ATOM 733 N N . MET A 1 98 ? -13.528 -6.234 12.677 1.00 98.50 98 MET A N 1
ATOM 734 C CA . MET A 1 98 ? -13.482 -5.496 13.930 1.00 98.50 98 MET A CA 1
ATOM 735 C C . MET A 1 98 ? -14.441 -6.115 14.935 1.00 98.50 98 MET A C 1
ATOM 737 O O . MET A 1 98 ? -15.610 -6.323 14.615 1.00 98.50 98 MET A O 1
ATOM 741 N N . ASP A 1 99 ? -13.922 -6.361 16.126 1.00 98.31 99 ASP A N 1
ATOM 742 C CA . ASP A 1 99 ? -14.647 -6.783 17.315 1.00 98.31 99 ASP A CA 1
ATOM 743 C C . ASP A 1 99 ? -14.672 -5.633 18.320 1.00 98.31 99 ASP A C 1
ATOM 745 O O . ASP A 1 99 ? -13.677 -4.904 18.450 1.00 98.31 99 ASP A O 1
ATOM 749 N N . ILE A 1 100 ? -15.798 -5.440 19.002 1.00 97.69 100 ILE A N 1
ATOM 750 C CA . ILE A 1 100 ? -15.977 -4.320 19.928 1.00 97.69 100 ILE A CA 1
ATOM 751 C C . ILE A 1 100 ? -16.536 -4.833 21.245 1.00 97.69 100 ILE A C 1
ATOM 753 O O . ILE A 1 100 ? -17.652 -5.328 21.296 1.00 97.69 100 ILE A O 1
ATOM 757 N N . TYR A 1 101 ? -15.813 -4.577 22.334 1.00 97.62 101 TYR A N 1
ATOM 758 C CA . TYR A 1 101 ? -16.299 -4.828 23.684 1.00 97.62 101 TYR A CA 1
ATOM 759 C C . TYR A 1 101 ? -16.517 -3.514 24.415 1.00 97.62 101 TYR A C 1
ATOM 761 O O . TYR A 1 101 ? -15.677 -2.609 24.388 1.00 97.62 101 TYR A O 1
ATOM 769 N N . ILE A 1 102 ? -17.630 -3.427 25.132 1.00 96.25 102 ILE A N 1
ATOM 770 C CA . ILE A 1 102 ? -17.985 -2.270 25.944 1.00 96.25 102 ILE A CA 1
ATOM 771 C C . ILE A 1 102 ? -18.254 -2.758 27.360 1.00 96.25 102 ILE A C 1
ATOM 773 O O . ILE A 1 102 ? -19.116 -3.609 27.572 1.00 96.25 102 ILE A O 1
ATOM 777 N N . GLU A 1 103 ? -17.496 -2.251 28.335 1.00 95.69 103 GLU A N 1
ATOM 778 C CA . GLU A 1 103 ? -17.557 -2.741 29.726 1.00 95.69 103 GLU A CA 1
ATOM 779 C C . GLU A 1 103 ? -17.402 -4.275 29.829 1.00 95.69 103 GLU A C 1
ATOM 781 O O . GLU A 1 103 ? -18.060 -4.947 30.623 1.00 95.69 103 GLU A O 1
ATOM 786 N N . GLY A 1 104 ? -16.548 -4.850 28.974 1.00 95.12 104 GLY A N 1
ATOM 787 C CA . GLY A 1 104 ? -16.304 -6.294 28.903 1.00 95.12 104 GLY A CA 1
ATOM 788 C C . GLY A 1 104 ? -17.448 -7.114 28.296 1.00 95.12 104 GLY A C 1
ATOM 789 O O . GLY A 1 104 ? -17.358 -8.338 28.277 1.00 95.12 104 GLY A O 1
ATOM 790 N N . THR A 1 105 ? -18.508 -6.466 27.809 1.00 95.44 105 THR A N 1
ATOM 791 C CA . THR A 1 105 ? -19.582 -7.118 27.053 1.00 95.44 105 THR A CA 1
ATOM 792 C C . THR A 1 105 ? -19.300 -6.989 25.567 1.00 95.44 105 THR A C 1
ATOM 794 O O . THR A 1 105 ? -19.055 -5.883 25.088 1.00 95.44 105 THR A O 1
ATOM 797 N N . ASP A 1 106 ? -19.342 -8.112 24.866 1.00 95.69 106 ASP A N 1
ATOM 798 C CA . ASP A 1 106 ? -19.181 -8.180 23.418 1.00 95.69 106 ASP A CA 1
ATOM 799 C C . ASP A 1 106 ? -20.389 -7.579 22.668 1.00 95.69 106 ASP A C 1
ATOM 801 O O . ASP A 1 106 ? -21.524 -7.627 23.159 1.00 95.69 106 ASP A O 1
ATOM 805 N N . VAL A 1 107 ? -20.144 -6.961 21.512 1.00 94.50 107 VAL A N 1
ATOM 806 C CA . VAL A 1 107 ? -21.143 -6.250 20.707 1.00 94.50 107 VAL A CA 1
ATOM 807 C C . VAL A 1 107 ? -21.419 -7.003 19.411 1.00 94.50 107 VAL A C 1
ATOM 809 O O . VAL A 1 107 ? -20.651 -6.936 18.460 1.00 94.50 107 VAL A O 1
ATOM 812 N N . ASP A 1 108 ? -22.614 -7.586 19.318 1.00 92.94 108 ASP A N 1
ATOM 813 C CA . ASP A 1 108 ? -23.082 -8.236 18.093 1.00 92.94 108 ASP A CA 1
ATOM 814 C C . ASP A 1 108 ? -23.491 -7.233 16.996 1.00 92.94 108 ASP A C 1
ATOM 816 O O . ASP A 1 108 ? -24.314 -6.331 17.201 1.00 92.94 108 ASP A O 1
ATOM 820 N N . PHE A 1 109 ? -23.043 -7.469 15.761 1.00 92.12 109 PHE A N 1
ATOM 821 C CA . PHE A 1 109 ? -23.393 -6.672 14.581 1.00 92.12 109 PHE A CA 1
ATOM 822 C C . PHE A 1 109 ? -24.452 -7.370 13.720 1.00 92.12 109 PHE A C 1
ATOM 824 O O . PHE A 1 109 ? -24.148 -7.990 12.700 1.00 92.12 109 PHE A O 1
ATOM 831 N N . ASN A 1 110 ? -25.730 -7.245 14.098 1.00 90.00 110 ASN A N 1
ATOM 832 C CA . ASN A 1 110 ? -26.868 -7.846 13.375 1.00 90.00 110 ASN A CA 1
ATOM 833 C C . ASN A 1 110 ? -26.735 -9.372 13.181 1.00 90.00 110 ASN A C 1
ATOM 835 O O . ASN A 1 110 ? -27.089 -9.906 12.129 1.00 90.00 110 ASN A O 1
ATOM 839 N N . GLY A 1 111 ? -26.209 -10.071 14.191 1.00 89.12 111 GLY A N 1
ATOM 840 C CA . GLY A 1 111 ? -25.967 -11.517 14.148 1.00 89.12 111 GLY A CA 1
ATOM 841 C C . GLY A 1 111 ? -24.639 -11.927 13.502 1.00 89.12 111 GLY A C 1
ATOM 842 O O . GLY A 1 111 ? -24.397 -13.121 13.350 1.00 89.12 111 GLY A O 1
ATOM 843 N N . SER A 1 112 ? -23.794 -10.966 13.117 1.00 92.06 112 SER A N 1
ATOM 844 C CA . SER A 1 112 ? -22.369 -11.191 12.864 1.00 92.06 112 SER A CA 1
ATOM 845 C C . SER A 1 112 ? -21.583 -10.845 14.120 1.00 92.06 112 SER A C 1
ATOM 847 O O . SER A 1 112 ? -21.801 -9.770 14.673 1.00 92.06 112 SER A O 1
ATOM 849 N N . GLU A 1 113 ? -20.639 -11.702 14.499 1.00 93.94 113 GLU A N 1
ATOM 850 C CA . GLU A 1 113 ? -19.695 -11.430 15.592 1.00 93.94 113 GLU A CA 1
ATOM 851 C C . GLU A 1 113 ? -18.911 -10.138 15.324 1.00 93.94 113 GLU A C 1
ATOM 853 O O . GLU A 1 113 ? -18.780 -9.271 16.168 1.00 93.94 113 GLU A O 1
ATOM 858 N N . ARG A 1 114 ? -18.435 -9.964 14.083 1.00 97.38 114 ARG A N 1
ATOM 859 C CA . ARG A 1 114 ? -17.503 -8.888 13.728 1.00 97.38 114 ARG A CA 1
ATOM 860 C C . ARG A 1 114 ? -18.032 -7.993 12.627 1.00 97.38 114 ARG A C 1
ATOM 862 O O . ARG A 1 114 ? -18.684 -8.454 11.682 1.00 97.38 114 ARG A O 1
ATOM 869 N N . GLN A 1 115 ? -17.657 -6.721 12.690 1.00 97.25 115 GLN A N 1
ATOM 870 C CA . GLN A 1 115 ? -17.892 -5.749 11.633 1.00 97.25 115 GLN A CA 1
ATOM 871 C C . GLN A 1 115 ? -16.763 -5.790 10.596 1.00 97.25 115 GLN A C 1
ATOM 873 O O . GLN A 1 115 ? -15.590 -5.605 10.909 1.00 97.25 115 GLN A O 1
ATOM 878 N N . VAL A 1 116 ? -17.107 -5.994 9.325 1.00 97.50 116 VAL A N 1
ATOM 879 C CA . VAL A 1 116 ? -16.130 -5.949 8.228 1.00 97.50 116 VAL A CA 1
ATOM 880 C C . VAL A 1 116 ? -15.807 -4.509 7.831 1.00 97.50 116 VAL A C 1
ATOM 882 O O . VAL A 1 116 ? -16.707 -3.681 7.681 1.00 97.50 116 VAL A O 1
ATOM 885 N N . PHE A 1 117 ? -14.531 -4.221 7.583 1.00 97.69 117 PHE A N 1
ATOM 886 C CA . PHE A 1 117 ? -14.098 -2.970 6.962 1.00 97.69 117 PHE A CA 1
ATOM 887 C C . PHE A 1 117 ? -12.873 -3.191 6.067 1.00 97.69 117 PHE A C 1
ATOM 889 O O . PHE A 1 117 ? -12.241 -4.250 6.078 1.00 97.69 117 PHE A O 1
ATOM 896 N N . MET A 1 118 ? -12.553 -2.187 5.255 1.00 98.00 118 MET A N 1
ATOM 897 C CA . MET A 1 118 ? -11.342 -2.157 4.440 1.00 98.00 118 MET A CA 1
ATOM 898 C C . MET A 1 118 ? -10.421 -1.071 4.980 1.00 98.00 118 MET A C 1
ATOM 900 O O . MET A 1 118 ? -10.869 0.055 5.197 1.00 98.00 118 MET A O 1
ATOM 904 N N . SER A 1 119 ? -9.155 -1.405 5.226 1.00 97.12 119 SER A N 1
ATOM 905 C CA . SER A 1 119 ? -8.220 -0.461 5.832 1.00 97.12 119 SER A CA 1
ATOM 906 C C . SER A 1 119 ? -7.914 0.698 4.884 1.00 97.12 119 SER A C 1
ATOM 908 O O . SER A 1 119 ? -7.453 0.490 3.762 1.00 97.12 119 SER A O 1
ATOM 910 N N . THR A 1 120 ? -8.132 1.925 5.353 1.00 96.62 120 THR A N 1
ATOM 911 C CA . THR A 1 120 ? -7.753 3.168 4.657 1.00 96.62 120 THR A CA 1
ATOM 912 C C . THR A 1 120 ? -6.363 3.665 5.052 1.00 96.62 120 THR A C 1
ATOM 914 O O . THR A 1 120 ? -5.918 4.701 4.568 1.00 96.62 120 THR A O 1
ATOM 917 N N . VAL A 1 121 ? -5.688 2.945 5.948 1.00 95.69 121 VAL A N 1
ATOM 918 C CA . VAL A 1 121 ? -4.325 3.213 6.414 1.00 95.69 121 VAL A CA 1
ATOM 919 C C . VAL A 1 121 ? -3.479 1.956 6.277 1.00 95.69 121 VAL A C 1
ATOM 921 O O . VAL A 1 121 ? -4.011 0.872 6.022 1.00 95.69 121 VAL A O 1
ATOM 924 N N . GLY A 1 122 ? -2.173 2.080 6.465 1.00 93.31 122 GLY A N 1
ATOM 925 C CA . GLY A 1 122 ? -1.284 0.933 6.437 1.00 93.31 122 GLY A CA 1
ATOM 926 C C . GLY A 1 122 ? -0.222 1.000 5.359 1.00 93.31 122 GLY A C 1
ATOM 927 O O . GLY A 1 122 ? -0.204 1.896 4.513 1.00 93.31 122 GLY A O 1
ATOM 928 N N . ASN A 1 123 ? 0.610 -0.033 5.354 1.00 89.88 123 ASN A N 1
ATOM 929 C CA . ASN A 1 123 ? 1.607 -0.231 4.321 1.00 89.88 123 ASN A CA 1
ATOM 930 C C . ASN A 1 123 ? 0.940 -0.638 3.004 1.00 89.88 123 ASN A C 1
ATOM 932 O O . ASN A 1 123 ? 0.054 -1.495 2.968 1.00 89.88 123 ASN A O 1
ATOM 936 N N . ILE A 1 124 ? 1.388 -0.035 1.905 1.00 85.81 124 ILE A N 1
ATOM 937 C CA . ILE A 1 124 ? 1.028 -0.472 0.556 1.00 85.81 124 ILE A CA 1
ATOM 938 C C . ILE A 1 124 ? 2.031 -1.557 0.168 1.00 85.81 124 ILE A C 1
ATOM 940 O O . ILE A 1 124 ? 3.149 -1.266 -0.252 1.00 85.81 124 ILE A O 1
ATOM 944 N N . SER A 1 125 ? 1.645 -2.820 0.344 1.00 75.38 125 SER A N 1
ATOM 945 C CA . SER A 1 125 ? 2.459 -3.960 -0.077 1.00 75.38 125 SER A CA 1
ATOM 946 C C . SER A 1 125 ? 1.931 -4.510 -1.397 1.00 75.38 125 SER A C 1
ATOM 948 O O . SER A 1 125 ? 0.847 -5.091 -1.453 1.00 75.38 125 SER A O 1
ATOM 950 N N . LEU A 1 126 ? 2.693 -4.327 -2.476 1.00 70.94 126 LEU A N 1
ATOM 951 C CA . LEU A 1 126 ? 2.445 -5.021 -3.736 1.00 70.94 126 LEU A CA 1
ATOM 952 C C . LEU A 1 126 ? 3.025 -6.433 -3.615 1.00 70.94 126 LEU A C 1
ATOM 954 O O . LEU A 1 126 ? 4.200 -6.664 -3.887 1.00 70.94 126 LEU A O 1
ATOM 958 N N . THR A 1 127 ? 2.204 -7.388 -3.179 1.00 65.12 127 THR A N 1
ATOM 959 C CA . THR A 1 127 ? 2.592 -8.811 -3.144 1.00 65.12 127 THR A CA 1
ATOM 960 C C . THR A 1 127 ? 2.628 -9.436 -4.537 1.00 65.12 127 THR A C 1
ATOM 962 O O . THR A 1 127 ? 3.286 -10.452 -4.748 1.00 65.12 127 THR A O 1
ATOM 965 N N . THR A 1 128 ? 1.954 -8.807 -5.499 1.00 55.31 128 THR A N 1
ATOM 966 C CA . THR A 1 128 ? 2.061 -9.107 -6.924 1.00 55.31 128 THR A CA 1
ATOM 967 C C . THR A 1 128 ? 2.655 -7.884 -7.621 1.00 55.31 128 THR A C 1
ATOM 969 O O . THR A 1 128 ? 2.235 -6.763 -7.318 1.00 55.31 128 THR A O 1
ATOM 972 N N . PRO A 1 129 ? 3.652 -8.049 -8.513 1.00 54.62 129 PRO A N 1
ATOM 973 C CA . PRO A 1 129 ? 4.084 -6.960 -9.381 1.00 54.62 129 PRO A CA 1
ATOM 974 C C . PRO A 1 129 ? 2.856 -6.350 -10.051 1.00 54.62 129 PRO A C 1
ATOM 976 O O . PRO A 1 129 ? 1.937 -7.086 -10.408 1.00 54.62 129 PRO A O 1
ATOM 979 N N . LEU A 1 130 ? 2.833 -5.028 -10.223 1.00 54.84 130 LEU A N 1
ATOM 980 C CA . LEU A 1 130 ? 1.799 -4.373 -11.016 1.00 54.84 130 LEU A CA 1
ATOM 981 C C . LEU A 1 130 ? 1.907 -4.889 -12.459 1.00 54.84 130 LEU A C 1
ATOM 983 O O . LEU A 1 130 ? 2.657 -4.354 -13.269 1.00 54.84 130 LEU A O 1
ATOM 987 N N . THR A 1 131 ? 1.203 -5.973 -12.763 1.00 49.12 131 THR A N 1
ATOM 988 C CA . THR A 1 131 ? 1.070 -6.506 -14.112 1.00 49.12 131 THR A CA 1
ATOM 989 C C . THR A 1 131 ? -0.170 -5.871 -14.710 1.00 49.12 131 THR A C 1
ATOM 991 O O . THR A 1 131 ? -1.291 -6.299 -14.441 1.00 49.12 131 THR A O 1
ATOM 994 N N . THR A 1 132 ? 0.013 -4.823 -15.506 1.00 54.56 132 THR A N 1
ATOM 995 C CA . THR A 1 132 ? -1.040 -4.343 -16.400 1.00 54.56 132 THR A CA 1
ATOM 996 C C . THR A 1 132 ? -1.151 -5.335 -17.552 1.00 54.56 132 THR A C 1
ATOM 998 O O . THR A 1 132 ? -0.480 -5.200 -18.571 1.00 54.56 132 THR A O 1
ATOM 1001 N N . THR A 1 133 ? -1.946 -6.384 -17.378 1.00 46.09 133 THR A N 1
ATOM 1002 C CA . THR A 1 133 ? -2.412 -7.192 -18.504 1.00 46.09 133 THR A CA 1
ATOM 1003 C C . THR A 1 133 ? -3.674 -6.524 -19.023 1.00 46.09 133 THR A C 1
ATOM 1005 O O . THR A 1 133 ? -4.743 -6.724 -18.446 1.00 46.09 133 THR A O 1
ATOM 1008 N N . SER A 1 134 ? -3.540 -5.685 -20.051 1.00 50.28 134 SER A N 1
ATOM 1009 C CA . SER A 1 134 ? -4.697 -5.313 -20.860 1.00 50.28 134 SER A CA 1
ATOM 1010 C C . SER A 1 134 ? -4.912 -6.408 -21.900 1.00 50.28 134 SER A C 1
ATOM 1012 O O . SER A 1 134 ? -3.961 -6.873 -22.525 1.00 50.28 134 SER A O 1
ATOM 1014 N N . THR A 1 135 ? -6.151 -6.879 -22.016 1.00 49.06 135 THR A N 1
ATOM 1015 C CA . THR A 1 135 ? -6.610 -7.686 -23.156 1.00 49.06 135 THR A CA 1
ATOM 1016 C C . THR A 1 135 ? -7.268 -6.810 -24.216 1.00 49.06 135 THR A C 1
ATOM 1018 O O . THR A 1 135 ? -7.877 -7.351 -25.137 1.00 49.06 135 THR A O 1
ATOM 1021 N N . ASP A 1 136 ? -7.232 -5.488 -24.040 1.00 47.94 136 ASP A N 1
ATOM 1022 C CA . ASP A 1 136 ? -7.705 -4.568 -25.055 1.00 47.94 136 ASP A CA 1
ATOM 1023 C C . ASP A 1 136 ? -6.678 -4.502 -26.182 1.00 47.94 136 ASP A C 1
ATOM 1025 O O . ASP A 1 136 ? -5.475 -4.376 -25.945 1.00 47.94 136 ASP A O 1
ATOM 1029 N N . THR A 1 137 ? -7.161 -4.650 -27.408 1.00 50.81 137 THR A N 1
ATOM 1030 C CA . THR A 1 137 ? -6.340 -4.703 -28.625 1.00 50.81 137 THR A CA 1
ATOM 1031 C C . THR A 1 137 ? -5.816 -3.330 -29.044 1.00 50.81 137 THR A C 1
ATOM 1033 O O . THR A 1 137 ? -5.144 -3.224 -30.057 1.00 50.81 137 THR A O 1
ATOM 1036 N N . ASP A 1 138 ? -6.139 -2.269 -28.305 1.00 52.59 138 ASP A N 1
ATOM 1037 C CA . ASP A 1 138 ? -5.732 -0.891 -28.593 1.00 52.59 138 ASP A CA 1
ATOM 1038 C C . ASP A 1 138 ? -5.039 -0.191 -27.406 1.00 52.59 138 ASP A C 1
ATOM 1040 O O . ASP A 1 138 ? -4.632 0.973 -27.509 1.00 52.59 138 ASP A O 1
ATOM 1044 N N . ASP A 1 139 ? -4.824 -0.899 -26.291 1.00 54.19 139 ASP A N 1
ATOM 1045 C CA . ASP A 1 139 ? -4.169 -0.335 -25.116 1.00 54.19 139 ASP A CA 1
ATOM 1046 C C . ASP A 1 139 ? -2.648 -0.332 -25.296 1.00 54.19 139 ASP A C 1
ATOM 1048 O O . ASP A 1 139 ? -1.912 -1.241 -24.895 1.00 54.19 139 ASP A O 1
ATOM 1052 N N . ALA A 1 140 ? -2.158 0.745 -25.898 1.00 58.41 140 ALA A N 1
ATOM 1053 C CA . ALA A 1 140 ? -0.755 1.104 -25.853 1.00 58.41 140 ALA A CA 1
ATOM 1054 C C . ALA A 1 140 ? -0.358 1.492 -24.421 1.00 58.41 140 ALA A C 1
ATOM 1056 O O . ALA A 1 140 ? -0.944 2.409 -23.832 1.00 58.41 140 ALA A O 1
ATOM 1057 N N . LEU A 1 141 ? 0.717 0.907 -23.878 1.00 68.75 141 LEU A N 1
ATOM 1058 C CA . LEU A 1 141 ? 1.333 1.516 -22.702 1.00 68.75 141 LEU A CA 1
ATOM 1059 C C . LEU A 1 141 ? 2.003 2.820 -23.140 1.00 68.75 141 LEU A C 1
ATOM 1061 O O . LEU A 1 141 ? 3.059 2.814 -23.778 1.00 68.75 141 LEU A O 1
ATOM 1065 N N . ASN A 1 142 ? 1.387 3.941 -22.775 1.00 64.94 142 ASN A N 1
ATOM 1066 C CA . ASN A 1 142 ? 1.931 5.265 -23.025 1.00 64.94 142 ASN A CA 1
ATOM 1067 C C . ASN A 1 142 ? 2.676 5.774 -21.786 1.00 64.94 142 ASN A C 1
ATOM 1069 O O . ASN A 1 142 ? 2.069 6.232 -20.815 1.00 64.94 142 ASN A O 1
ATOM 1073 N N . ILE A 1 143 ? 4.007 5.707 -21.819 1.00 65.69 143 ILE A N 1
ATOM 1074 C CA . ILE A 1 143 ? 4.847 6.318 -20.788 1.00 65.69 143 ILE A CA 1
ATOM 1075 C C . ILE A 1 143 ? 5.182 7.739 -21.238 1.00 65.69 143 ILE A C 1
ATOM 1077 O O . ILE A 1 143 ? 6.115 7.972 -22.008 1.00 65.69 143 ILE A O 1
ATOM 1081 N N . SER A 1 144 ? 4.415 8.698 -20.720 1.00 63.91 144 SER A N 1
ATOM 1082 C CA . SER A 1 144 ? 4.636 10.134 -20.908 1.00 63.91 144 SER A CA 1
ATOM 1083 C C . SER A 1 144 ? 5.203 10.754 -19.628 1.00 63.91 144 SER A C 1
ATOM 1085 O O . SER A 1 144 ? 4.527 11.523 -18.943 1.00 63.91 144 SER A O 1
ATOM 1087 N N . VAL A 1 145 ? 6.445 10.416 -19.270 1.00 54.69 145 VAL A N 1
ATOM 1088 C CA . VAL A 1 145 ? 7.153 11.070 -18.155 1.00 54.69 145 VAL A CA 1
ATOM 1089 C C . VAL A 1 145 ? 8.552 11.516 -18.576 1.00 54.69 145 VAL A C 1
ATOM 1091 O O . VAL A 1 145 ? 9.246 10.835 -19.330 1.00 54.69 145 VAL A O 1
ATOM 1094 N N . GLY A 1 146 ? 8.990 12.671 -18.071 1.00 50.53 146 GLY A N 1
ATOM 1095 C CA . GLY A 1 146 ? 10.376 13.116 -18.204 1.00 50.53 146 GLY A CA 1
ATOM 1096 C C . GLY A 1 146 ? 11.291 12.279 -17.309 1.00 50.53 146 GLY A C 1
ATOM 1097 O O . GLY A 1 146 ? 11.400 12.565 -16.122 1.00 50.53 146 GLY A O 1
ATOM 1098 N N . GLY A 1 147 ? 11.937 11.253 -17.875 1.00 58.06 147 GLY A N 1
ATOM 1099 C CA . GLY A 1 147 ? 12.962 10.446 -17.195 1.00 58.06 147 GLY A CA 1
ATOM 1100 C C . GLY A 1 147 ? 12.439 9.220 -16.437 1.00 58.06 147 GLY A C 1
ATOM 1101 O O . GLY A 1 147 ? 12.666 9.096 -15.235 1.00 58.06 147 GLY A O 1
ATOM 1102 N N . ALA A 1 148 ? 11.770 8.295 -17.133 1.00 60.38 148 ALA A N 1
ATOM 1103 C CA . ALA A 1 148 ? 11.383 7.002 -16.565 1.00 60.38 148 ALA A CA 1
ATOM 1104 C C . ALA A 1 148 ? 12.598 6.080 -16.360 1.00 60.38 148 ALA A C 1
ATOM 1106 O O . ALA A 1 148 ? 13.374 5.839 -17.286 1.00 60.38 148 ALA A O 1
ATOM 1107 N N . PHE A 1 149 ? 12.708 5.490 -15.170 1.00 62.38 149 PHE A N 1
ATOM 1108 C CA . PHE A 1 149 ? 13.567 4.334 -14.923 1.00 62.38 149 PHE A CA 1
ATOM 1109 C C . PHE A 1 149 ? 12.684 3.094 -14.816 1.00 62.38 149 PHE A C 1
ATOM 1111 O O . PHE A 1 149 ? 11.888 2.989 -13.886 1.00 62.38 149 PHE A O 1
ATOM 1118 N N . ILE A 1 150 ? 12.830 2.156 -15.754 1.00 64.81 150 ILE A N 1
ATOM 1119 C CA . ILE A 1 150 ? 12.192 0.839 -15.660 1.00 64.81 150 ILE A CA 1
ATOM 1120 C C . ILE A 1 150 ? 13.293 -0.157 -15.296 1.00 64.81 150 ILE A C 1
ATOM 1122 O O . ILE A 1 150 ? 14.190 -0.439 -16.091 1.00 64.81 150 ILE A O 1
ATOM 1126 N N . SER A 1 151 ? 13.272 -0.653 -14.061 1.00 59.88 151 SER A N 1
ATOM 1127 C CA . SER A 1 151 ? 14.186 -1.701 -13.608 1.00 59.88 151 SER A CA 1
ATOM 1128 C C . SER A 1 151 ? 13.562 -3.084 -13.817 1.00 59.88 151 SER A C 1
ATOM 1130 O O . SER A 1 151 ? 12.363 -3.275 -13.632 1.00 59.88 151 SER A O 1
ATOM 1132 N N . GLY A 1 152 ? 14.389 -4.063 -14.198 1.00 68.69 152 GLY A N 1
ATOM 1133 C CA . GLY A 1 152 ? 13.959 -5.443 -14.441 1.00 68.69 152 GLY A CA 1
ATOM 1134 C C . GLY A 1 152 ? 13.657 -5.764 -15.908 1.00 68.69 152 GLY A C 1
ATOM 1135 O O . GLY A 1 152 ? 13.989 -4.998 -16.812 1.00 68.69 152 GLY A O 1
ATOM 1136 N N . ASN A 1 153 ? 13.078 -6.947 -16.134 1.00 65.38 153 ASN A N 1
ATOM 1137 C CA . ASN A 1 153 ? 12.615 -7.374 -17.452 1.00 65.38 153 ASN A CA 1
ATOM 1138 C C . ASN A 1 153 ? 11.241 -6.767 -17.712 1.00 65.38 153 ASN A C 1
ATOM 1140 O O . ASN A 1 153 ? 10.319 -6.969 -16.923 1.00 65.38 153 ASN A O 1
ATOM 1144 N N . PHE A 1 154 ? 11.117 -6.056 -18.823 1.00 69.00 154 PHE A N 1
ATOM 1145 C CA . PHE A 1 154 ? 9.881 -5.427 -19.238 1.00 69.00 154 PHE A CA 1
ATOM 1146 C C . PHE A 1 154 ? 9.388 -6.106 -20.514 1.00 69.00 154 PHE A C 1
ATOM 1148 O O . PHE A 1 154 ? 10.018 -5.990 -21.567 1.00 69.00 154 PHE A O 1
ATOM 1155 N N . VAL A 1 155 ? 8.309 -6.881 -20.389 1.00 68.31 155 VAL A N 1
ATOM 1156 C CA . VAL A 1 155 ? 7.681 -7.591 -21.508 1.00 68.31 155 VAL A CA 1
ATOM 1157 C C . VAL A 1 155 ? 6.359 -6.912 -21.817 1.00 68.31 155 VAL A C 1
ATOM 1159 O O . VAL A 1 155 ? 5.512 -6.781 -20.935 1.00 68.31 155 VAL A O 1
ATOM 1162 N N . ILE A 1 156 ? 6.202 -6.476 -23.059 1.00 67.31 156 ILE A N 1
ATOM 1163 C CA . ILE A 1 156 ? 5.008 -5.797 -23.552 1.00 67.31 156 ILE A CA 1
ATOM 1164 C C . ILE A 1 156 ? 4.481 -6.644 -24.693 1.00 67.31 156 ILE A C 1
ATOM 1166 O O . ILE A 1 156 ? 5.232 -6.977 -25.607 1.00 67.31 156 ILE A O 1
ATOM 1170 N N . ASN A 1 157 ? 3.208 -7.006 -24.613 1.00 60.00 157 ASN A N 1
ATOM 1171 C CA . ASN A 1 157 ? 2.566 -7.857 -25.608 1.00 60.00 157 ASN A CA 1
ATOM 1172 C C . ASN A 1 157 ? 1.730 -7.038 -26.617 1.00 60.00 157 ASN A C 1
ATOM 1174 O O . ASN A 1 157 ? 0.776 -7.569 -27.171 1.00 60.00 157 ASN A O 1
ATOM 1178 N N . ASN A 1 158 ? 2.013 -5.729 -26.732 1.00 66.62 158 ASN A N 1
ATOM 1179 C CA . ASN A 1 158 ? 1.246 -4.736 -27.503 1.00 66.62 158 ASN A CA 1
ATOM 1180 C C . ASN A 1 158 ? 2.094 -3.481 -27.831 1.00 66.62 158 ASN A C 1
ATOM 1182 O O . ASN A 1 158 ? 3.292 -3.458 -27.515 1.00 66.62 158 ASN A O 1
ATOM 1186 N N . THR A 1 159 ? 1.501 -2.418 -28.402 1.00 64.81 159 THR A N 1
ATOM 1187 C CA . THR A 1 159 ? 2.187 -1.128 -28.632 1.00 64.81 159 THR A CA 1
ATOM 1188 C C . THR A 1 159 ? 2.833 -0.570 -27.360 1.00 64.81 159 THR A C 1
ATOM 1190 O O . THR A 1 159 ? 2.219 -0.450 -26.293 1.00 64.81 159 THR A O 1
ATOM 1193 N N . PHE A 1 160 ? 4.079 -0.111 -27.509 1.00 68.75 160 PHE A N 1
ATOM 1194 C CA . PHE A 1 160 ? 4.787 0.656 -26.491 1.00 68.75 160 PHE A CA 1
ATOM 1195 C C . PHE A 1 160 ? 5.142 2.036 -27.020 1.00 68.75 160 PHE A C 1
ATOM 1197 O O . PHE A 1 160 ? 5.990 2.183 -27.901 1.00 68.75 160 PHE A O 1
ATOM 1204 N N . ASN A 1 161 ? 4.503 3.055 -26.453 1.00 67.12 161 ASN A N 1
ATOM 1205 C CA . ASN A 1 161 ? 4.750 4.441 -26.812 1.00 67.12 161 ASN A CA 1
ATOM 1206 C C . ASN A 1 161 ? 5.562 5.109 -25.702 1.00 67.12 161 ASN A C 1
ATOM 1208 O O . ASN A 1 161 ? 5.098 5.263 -24.569 1.00 67.12 161 ASN A O 1
ATOM 1212 N N . VAL A 1 162 ? 6.771 5.547 -26.039 1.00 65.12 162 VAL A N 1
ATOM 1213 C CA . VAL A 1 162 ? 7.611 6.358 -25.156 1.00 65.12 162 VAL A CA 1
ATOM 1214 C C . VAL A 1 162 ? 7.642 7.763 -25.726 1.00 65.12 162 VAL A C 1
ATOM 1216 O O . VAL A 1 162 ? 8.244 8.005 -26.772 1.00 65.12 162 VAL A O 1
ATOM 1219 N N . THR A 1 163 ? 6.978 8.690 -25.041 1.00 63.59 163 THR A N 1
ATOM 1220 C CA . THR A 1 163 ? 6.940 10.102 -25.435 1.00 63.59 163 THR A CA 1
ATOM 1221 C C . THR A 1 163 ? 7.605 10.925 -24.343 1.00 63.59 163 THR A C 1
ATOM 1223 O O . THR A 1 163 ? 6.996 11.205 -23.313 1.00 63.59 163 THR A O 1
ATOM 1226 N N . ALA A 1 164 ? 8.868 11.310 -24.538 1.00 58.59 164 ALA A N 1
ATOM 1227 C CA . ALA A 1 164 ? 9.604 12.106 -23.556 1.00 58.59 164 ALA A CA 1
ATOM 1228 C C . ALA A 1 164 ? 10.153 13.393 -24.183 1.00 58.59 164 ALA A C 1
ATOM 1230 O O . ALA A 1 164 ? 10.996 13.353 -25.070 1.00 58.59 164 ALA A O 1
ATOM 1231 N N . ALA A 1 165 ? 9.743 14.561 -23.676 1.00 50.84 165 ALA A N 1
ATOM 1232 C CA . ALA A 1 165 ? 10.269 15.853 -24.140 1.00 50.84 165 ALA A CA 1
ATOM 1233 C C . ALA A 1 165 ? 11.785 16.012 -23.878 1.00 50.84 165 ALA A C 1
ATOM 1235 O O . ALA A 1 165 ? 12.483 16.690 -24.630 1.00 50.84 165 ALA A O 1
ATOM 1236 N N . SER A 1 166 ? 12.295 15.361 -22.827 1.00 57.59 166 SER A N 1
ATOM 1237 C CA . SER A 1 166 ? 13.717 15.280 -22.476 1.00 57.59 166 SER A CA 1
ATOM 1238 C C . SER A 1 166 ? 13.898 14.254 -21.350 1.00 57.59 166 SER A C 1
ATOM 1240 O O . SER A 1 166 ? 13.559 14.535 -20.200 1.00 57.59 166 SER A O 1
ATOM 1242 N N . GLY A 1 167 ? 14.382 13.052 -21.656 1.00 55.56 167 GLY A N 1
ATOM 1243 C CA . GLY A 1 167 ? 14.619 12.022 -20.647 1.00 55.56 167 GLY A CA 1
ATOM 1244 C C . GLY A 1 167 ? 15.002 10.679 -21.260 1.00 55.56 167 GLY A C 1
ATOM 1245 O O . GLY A 1 167 ? 14.395 10.235 -22.227 1.00 55.56 167 GLY A O 1
ATOM 1246 N N . ASN A 1 168 ? 16.004 10.031 -20.672 1.00 58.59 168 ASN A N 1
ATOM 1247 C CA . ASN A 1 168 ? 16.486 8.714 -21.081 1.00 58.59 168 ASN A CA 1
ATOM 1248 C C . ASN A 1 168 ? 15.549 7.609 -20.562 1.00 58.59 168 ASN A C 1
ATOM 1250 O O . ASN A 1 168 ? 15.176 7.657 -19.391 1.00 58.59 168 ASN A O 1
ATOM 1254 N N . LEU A 1 169 ? 15.236 6.591 -21.376 1.00 61.03 169 LEU A N 1
ATOM 1255 C CA . LEU A 1 169 ? 14.609 5.345 -20.914 1.00 61.03 169 LEU A CA 1
ATOM 1256 C C . LEU A 1 169 ? 15.703 4.353 -20.497 1.00 61.03 169 LEU A C 1
ATOM 1258 O O . LEU A 1 169 ? 16.094 3.441 -21.226 1.00 61.03 169 LEU A O 1
ATOM 1262 N N . ASN A 1 170 ? 16.235 4.529 -19.296 1.00 59.94 170 ASN A N 1
ATOM 1263 C CA . ASN A 1 170 ? 17.248 3.603 -18.804 1.00 59.94 170 ASN A CA 1
ATOM 1264 C C . ASN A 1 170 ? 16.585 2.301 -18.349 1.00 59.94 170 ASN A C 1
ATOM 1266 O O . ASN A 1 170 ? 15.947 2.274 -17.294 1.00 59.94 170 ASN A O 1
ATOM 1270 N N . THR A 1 171 ? 16.782 1.222 -19.106 1.00 59.47 171 THR A N 1
ATOM 1271 C CA . THR A 1 171 ? 16.452 -0.131 -18.654 1.00 59.47 171 THR A CA 1
ATOM 1272 C C . THR A 1 171 ? 17.700 -0.877 -18.202 1.00 59.47 171 THR A C 1
ATOM 1274 O O . THR A 1 171 ? 18.737 -0.865 -18.859 1.00 59.47 171 THR A O 1
ATOM 1277 N N . ALA A 1 172 ? 17.624 -1.495 -17.023 1.00 52.12 172 ALA A N 1
ATOM 1278 C CA . ALA A 1 172 ? 18.700 -2.334 -16.482 1.00 52.12 172 ALA A CA 1
ATOM 1279 C C . ALA A 1 172 ? 18.529 -3.822 -16.849 1.00 52.12 172 ALA A C 1
ATOM 1281 O O . ALA A 1 172 ? 19.320 -4.656 -16.415 1.00 52.12 172 ALA A O 1
ATOM 1282 N N . GLY A 1 173 ? 17.485 -4.155 -17.615 1.00 63.28 173 GLY A N 1
ATOM 1283 C CA . GLY A 1 173 ? 17.146 -5.513 -18.032 1.00 63.28 173 GLY A CA 1
ATOM 1284 C C . GLY A 1 173 ? 16.785 -5.595 -19.514 1.00 63.28 173 GLY A C 1
ATOM 1285 O O . GLY A 1 173 ? 17.240 -4.787 -20.324 1.00 63.28 173 GLY A O 1
ATOM 1286 N N . LYS A 1 174 ? 15.984 -6.603 -19.863 1.00 66.44 174 LYS A N 1
ATOM 1287 C CA . LYS A 1 174 ? 15.501 -6.839 -21.227 1.00 66.44 174 LYS A CA 1
ATOM 1288 C C . LYS A 1 174 ? 14.211 -6.056 -21.477 1.00 66.44 174 LYS A C 1
ATOM 1290 O O . LYS A 1 174 ? 13.269 -6.214 -20.702 1.00 66.44 174 LYS A O 1
ATOM 1295 N N . ILE A 1 175 ? 14.143 -5.292 -22.569 1.00 67.12 175 ILE A N 1
ATOM 1296 C CA . ILE A 1 175 ? 12.861 -4.857 -23.143 1.00 67.12 175 ILE A CA 1
ATOM 1297 C C . ILE A 1 175 ? 12.505 -5.854 -24.238 1.00 67.12 175 ILE A C 1
ATOM 1299 O O . ILE A 1 175 ? 13.238 -6.000 -25.219 1.00 67.12 175 ILE A O 1
ATOM 1303 N N . GLN A 1 176 ? 11.398 -6.559 -24.061 1.00 70.88 176 GLN A N 1
ATOM 1304 C CA . GLN A 1 176 ? 10.875 -7.462 -25.072 1.00 70.88 176 GLN A CA 1
ATOM 1305 C C . GLN A 1 176 ? 9.475 -7.018 -25.463 1.00 70.88 176 GLN A C 1
ATOM 1307 O O . GLN A 1 176 ? 8.577 -6.988 -24.629 1.00 70.88 176 GLN A O 1
ATOM 1312 N N . ILE A 1 177 ? 9.306 -6.686 -26.735 1.00 66.75 177 ILE A N 1
ATOM 1313 C CA . ILE A 1 177 ? 8.010 -6.349 -27.308 1.00 66.75 177 ILE A CA 1
ATOM 1314 C C . ILE A 1 177 ? 7.627 -7.531 -28.186 1.00 66.75 177 ILE A C 1
ATOM 1316 O O . ILE A 1 177 ? 8.184 -7.720 -29.269 1.00 66.75 177 ILE A O 1
ATOM 1320 N N . GLU A 1 178 ? 6.773 -8.396 -27.647 1.00 64.81 178 GLU A N 1
ATOM 1321 C CA . GLU A 1 178 ? 6.203 -9.527 -28.368 1.00 64.81 178 GLU A CA 1
ATOM 1322 C C . GLU A 1 178 ? 4.913 -9.025 -29.009 1.00 64.81 178 GLU A C 1
ATOM 1324 O O . GLU A 1 178 ? 3.943 -8.801 -28.307 1.00 64.81 178 GLU A O 1
ATOM 1329 N N . ASN A 1 179 ? 4.897 -8.781 -30.318 1.00 63.41 179 ASN A N 1
ATOM 1330 C CA . ASN A 1 179 ? 3.658 -8.422 -30.996 1.00 63.41 179 ASN A CA 1
ATOM 1331 C C . ASN A 1 179 ? 3.349 -9.392 -32.148 1.00 63.41 179 ASN A C 1
ATOM 1333 O O . ASN A 1 179 ? 4.245 -9.768 -32.909 1.00 63.41 179 ASN A O 1
ATOM 1337 N N . ASN A 1 180 ? 2.078 -9.792 -32.241 1.00 58.72 180 ASN A N 1
ATOM 1338 C CA . ASN A 1 180 ? 1.507 -10.687 -33.242 1.00 58.72 180 ASN A CA 1
ATOM 1339 C C . ASN A 1 180 ? 0.457 -10.019 -34.159 1.00 58.72 180 ASN A C 1
ATOM 1341 O O . ASN A 1 180 ? -0.040 -10.704 -35.057 1.00 58.72 180 ASN A O 1
ATOM 1345 N N . ASP A 1 181 ? 0.105 -8.743 -33.974 1.00 56.00 181 ASP A N 1
ATOM 1346 C CA . ASP A 1 181 ? -0.789 -7.994 -34.874 1.00 56.00 181 ASP A CA 1
ATOM 1347 C C . ASP A 1 181 ? -0.043 -6.935 -35.715 1.00 56.00 181 ASP A C 1
ATOM 1349 O O . ASP A 1 181 ? 1.185 -6.865 -35.697 1.00 56.00 181 ASP A O 1
ATOM 1353 N N . ALA A 1 182 ? -0.761 -6.222 -36.592 1.00 55.50 182 ALA A N 1
ATOM 1354 C CA . ALA A 1 182 ? -0.204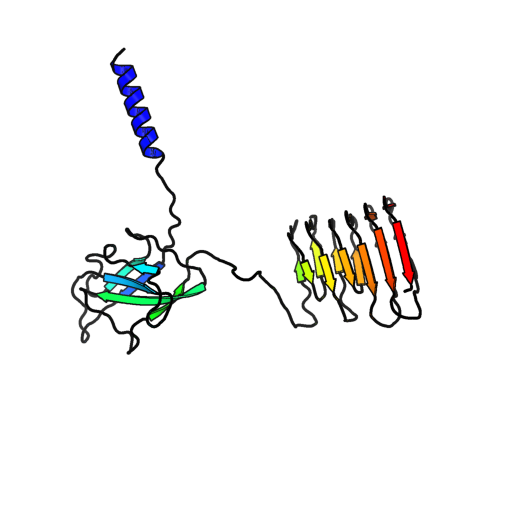 -5.569 -37.783 1.00 55.50 182 ALA A CA 1
ATOM 1355 C C . ALA A 1 182 ? 0.025 -4.052 -37.664 1.00 55.50 182 ALA A C 1
ATOM 1357 O O . ALA A 1 182 ? 0.635 -3.470 -38.562 1.00 55.50 182 ALA A O 1
ATOM 1358 N N . ASP A 1 183 ? -0.469 -3.406 -36.617 1.00 54.47 183 ASP A N 1
ATOM 1359 C CA . ASP A 1 183 ? -0.512 -1.948 -36.466 1.00 54.47 183 ASP A CA 1
ATOM 1360 C C . ASP A 1 183 ? 0.259 -1.422 -35.253 1.00 54.47 183 ASP A C 1
ATOM 1362 O O . ASP A 1 183 ? 0.502 -0.216 -35.157 1.00 54.47 183 ASP A O 1
ATOM 1366 N N . ASP A 1 184 ? 0.758 -2.320 -34.409 1.00 56.09 184 ASP A N 1
ATOM 1367 C CA . ASP A 1 184 ? 1.370 -1.950 -33.145 1.00 56.09 184 ASP A CA 1
ATOM 1368 C C . ASP A 1 184 ? 2.912 -1.969 -33.192 1.00 56.09 184 ASP A C 1
ATOM 1370 O O . ASP A 1 184 ? 3.562 -2.962 -33.548 1.00 56.09 184 ASP A O 1
ATOM 1374 N N . ALA A 1 185 ? 3.513 -0.827 -32.839 1.00 61.16 185 ALA A N 1
ATOM 1375 C CA . ALA A 1 185 ? 4.942 -0.538 -32.967 1.00 61.16 185 ALA A CA 1
ATOM 1376 C C . ALA A 1 185 ? 5.542 -0.041 -31.646 1.00 61.16 185 ALA A C 1
ATOM 1378 O O . ALA A 1 185 ? 4.875 0.605 -30.838 1.00 61.16 185 ALA A O 1
ATOM 1379 N N . LEU A 1 186 ? 6.848 -0.242 -31.454 1.00 70.38 186 LEU A N 1
ATOM 1380 C CA . LEU A 1 186 ? 7.588 0.601 -30.516 1.00 70.38 186 LEU A CA 1
ATOM 1381 C C . LEU A 1 186 ? 7.733 1.991 -31.140 1.00 70.38 186 LEU A C 1
ATOM 1383 O O . LEU A 1 186 ? 8.550 2.155 -32.048 1.00 70.38 186 LEU A O 1
ATOM 1387 N N . ASN A 1 187 ? 6.973 2.975 -30.651 1.00 67.31 187 ASN A N 1
ATOM 1388 C CA . ASN A 1 187 ? 7.160 4.373 -31.032 1.00 67.31 187 ASN A CA 1
ATOM 1389 C C . ASN A 1 187 ? 7.951 5.104 -29.952 1.00 67.31 187 ASN A C 1
ATOM 1391 O O . ASN A 1 187 ? 7.476 5.324 -28.835 1.00 67.31 187 ASN A O 1
ATOM 1395 N N . VAL A 1 188 ? 9.158 5.529 -30.307 1.00 65.69 188 VAL A N 1
ATOM 1396 C CA . VAL A 1 188 ? 10.013 6.330 -29.431 1.00 65.69 188 VAL A CA 1
ATOM 1397 C C . VAL A 1 188 ? 10.082 7.743 -29.984 1.00 65.69 188 VAL A C 1
ATOM 1399 O O . VAL A 1 188 ? 10.643 7.983 -31.056 1.00 65.69 188 VAL A O 1
ATOM 1402 N N . THR A 1 189 ? 9.522 8.695 -29.242 1.00 63.75 189 THR A N 1
ATOM 1403 C CA . THR A 1 189 ? 9.556 10.116 -29.590 1.00 63.75 189 THR A CA 1
ATOM 1404 C C . THR A 1 189 ? 10.287 10.920 -28.509 1.00 63.75 189 THR A C 1
ATOM 1406 O O . THR A 1 189 ? 10.123 10.707 -27.307 1.00 63.75 189 THR A O 1
ATOM 1409 N N . GLY A 1 190 ? 11.151 11.835 -28.958 1.00 64.81 190 GLY A N 1
ATOM 1410 C CA . GLY A 1 190 ? 12.059 12.637 -28.124 1.00 64.81 190 GLY A CA 1
ATOM 1411 C C . GLY A 1 190 ? 13.380 11.949 -27.743 1.00 64.81 190 GLY A C 1
ATOM 1412 O O . GLY A 1 190 ? 13.655 10.829 -28.174 1.00 64.81 190 GLY A O 1
ATOM 1413 N N . GLY A 1 191 ? 14.238 12.636 -26.978 1.00 57.31 191 GLY A N 1
ATOM 1414 C CA . GLY A 1 191 ? 15.625 12.241 -26.665 1.00 57.31 191 GLY A CA 1
ATOM 1415 C C . GLY A 1 191 ? 15.757 11.029 -25.736 1.00 57.31 191 GLY A C 1
ATOM 1416 O O . GLY A 1 191 ? 16.237 11.159 -24.613 1.00 57.31 191 GLY A O 1
ATOM 1417 N N . THR A 1 192 ? 15.302 9.868 -26.198 1.00 58.34 192 THR A N 1
ATOM 1418 C CA . THR A 1 192 ? 15.262 8.623 -25.434 1.00 58.34 192 THR A CA 1
ATOM 1419 C C . THR A 1 192 ? 16.528 7.819 -25.681 1.00 58.34 192 THR A C 1
ATOM 1421 O O . THR A 1 192 ? 16.896 7.556 -26.821 1.00 58.34 192 THR A O 1
ATOM 1424 N N . PHE A 1 193 ? 17.159 7.395 -24.597 1.00 62.12 193 PHE A N 1
ATOM 1425 C CA . PHE A 1 193 ? 18.257 6.437 -24.573 1.00 62.12 193 PHE A CA 1
ATOM 1426 C C . PHE A 1 193 ? 17.702 5.088 -24.129 1.00 62.12 193 PHE A C 1
ATOM 1428 O O . PHE A 1 193 ? 17.126 5.059 -23.053 1.00 62.12 193 PHE A O 1
ATOM 1435 N N . ILE A 1 194 ? 17.857 4.015 -24.910 1.00 63.34 194 ILE A N 1
ATOM 1436 C CA . ILE A 1 194 ? 17.450 2.649 -24.524 1.00 63.34 194 ILE A CA 1
ATOM 1437 C C . ILE A 1 194 ? 18.708 1.822 -24.274 1.00 63.34 194 ILE A C 1
ATOM 1439 O O . ILE A 1 194 ? 19.398 1.477 -25.227 1.00 63.34 194 ILE A O 1
ATOM 1443 N N . SER A 1 195 ? 18.996 1.487 -23.016 1.00 60.97 195 SER A N 1
ATOM 1444 C CA . SER A 1 195 ? 20.124 0.618 -22.639 1.00 60.97 195 SER A CA 1
ATOM 1445 C C . SER A 1 195 ? 19.647 -0.793 -22.305 1.00 60.97 195 SER A C 1
ATOM 1447 O O . SER A 1 195 ? 18.637 -0.949 -21.637 1.00 60.97 195 SER A O 1
ATOM 1449 N N . GLY A 1 196 ? 20.395 -1.819 -22.714 1.00 65.88 196 GLY A N 1
ATOM 1450 C CA . GLY A 1 196 ? 20.076 -3.232 -22.469 1.00 65.88 196 GLY A CA 1
ATOM 1451 C C . GLY A 1 196 ? 19.886 -4.034 -23.757 1.00 65.88 196 GLY A C 1
ATOM 1452 O O . GLY A 1 196 ? 20.197 -3.547 -24.848 1.00 65.88 196 GLY A O 1
ATOM 1453 N N . ASP A 1 197 ? 19.399 -5.268 -23.613 1.00 64.81 197 ASP A N 1
ATOM 1454 C CA . ASP A 1 197 ? 18.927 -6.083 -24.736 1.00 64.81 197 ASP A CA 1
ATOM 1455 C C . ASP A 1 197 ? 17.510 -5.640 -25.105 1.00 64.81 197 ASP A C 1
ATOM 1457 O O . ASP A 1 197 ? 16.617 -5.605 -24.255 1.00 64.81 197 ASP A O 1
ATOM 1461 N N . THR A 1 198 ? 17.305 -5.299 -26.375 1.00 64.81 198 THR A N 1
ATOM 1462 C CA . THR A 1 198 ? 15.996 -4.893 -26.896 1.00 64.81 198 THR A CA 1
ATOM 1463 C C . THR A 1 198 ? 15.600 -5.849 -28.011 1.00 64.81 198 THR A C 1
ATOM 1465 O O . THR A 1 198 ? 16.283 -5.949 -29.032 1.00 64.81 198 THR A O 1
ATOM 1468 N N . ILE A 1 199 ? 14.502 -6.572 -27.807 1.00 70.12 199 ILE A N 1
ATOM 1469 C CA . ILE A 1 199 ? 13.913 -7.453 -28.817 1.00 70.12 199 ILE A CA 1
ATOM 1470 C C . ILE A 1 199 ? 12.570 -6.859 -29.216 1.00 70.12 199 ILE A C 1
ATOM 1472 O O . ILE A 1 199 ? 11.689 -6.712 -28.370 1.00 70.12 199 ILE A O 1
ATOM 1476 N N . ILE A 1 200 ? 12.428 -6.523 -30.494 1.00 66.25 200 ILE A N 1
ATOM 1477 C CA . ILE A 1 200 ? 11.212 -5.944 -31.060 1.00 66.25 200 ILE A CA 1
ATOM 1478 C C . ILE A 1 200 ? 10.700 -6.910 -32.115 1.00 66.25 200 ILE A C 1
ATOM 1480 O O . ILE A 1 200 ? 11.354 -7.131 -33.136 1.00 66.25 200 ILE A O 1
ATOM 1484 N N . ASN A 1 201 ? 9.532 -7.488 -31.869 1.00 64.44 201 ASN A N 1
ATOM 1485 C CA . ASN A 1 201 ? 8.827 -8.262 -32.872 1.00 64.44 201 ASN A CA 1
ATOM 1486 C C . ASN A 1 201 ? 7.843 -7.321 -33.575 1.00 64.44 201 ASN A C 1
ATOM 1488 O O . ASN A 1 201 ? 6.946 -6.791 -32.934 1.00 64.44 201 ASN A O 1
ATOM 1492 N N . ASN A 1 202 ? 8.034 -7.129 -34.880 1.00 63.59 202 ASN A N 1
ATOM 1493 C CA . ASN A 1 202 ? 7.268 -6.305 -35.813 1.00 63.59 202 ASN A CA 1
ATOM 1494 C C . ASN A 1 202 ? 7.844 -4.900 -36.101 1.00 63.59 202 ASN A C 1
ATOM 1496 O O . ASN A 1 202 ? 8.923 -4.806 -36.695 1.00 63.59 202 ASN A O 1
ATOM 1500 N N . PHE A 1 203 ? 7.149 -3.811 -35.751 1.00 62.31 203 PHE A N 1
ATOM 1501 C CA . PHE A 1 203 ? 7.515 -2.452 -36.168 1.00 62.31 203 PHE A CA 1
ATOM 1502 C C . PHE A 1 203 ? 8.309 -1.685 -35.095 1.00 62.31 203 PHE A C 1
ATOM 1504 O O . PHE A 1 203 ? 7.941 -1.642 -33.921 1.00 62.31 203 PHE A O 1
ATOM 1511 N N . PHE A 1 204 ? 9.391 -1.021 -35.514 1.00 65.44 204 PHE A N 1
ATOM 1512 C CA . PHE A 1 204 ? 10.149 -0.066 -34.699 1.00 65.44 204 PHE A CA 1
ATOM 1513 C C . PHE A 1 204 ? 10.164 1.291 -35.396 1.00 65.44 204 PHE A C 1
ATOM 1515 O O . PHE A 1 204 ? 10.697 1.408 -36.500 1.00 65.44 204 PHE A O 1
ATOM 1522 N N . ASN A 1 205 ? 9.607 2.311 -34.748 1.00 64.88 205 ASN A N 1
ATOM 1523 C CA . ASN A 1 205 ? 9.599 3.673 -35.255 1.00 64.88 205 ASN A CA 1
ATOM 1524 C C . ASN A 1 205 ? 10.233 4.615 -34.227 1.00 64.88 205 ASN A C 1
ATOM 1526 O O . ASN A 1 205 ? 9.818 4.698 -33.070 1.00 64.88 205 ASN A O 1
ATOM 1530 N N . MET A 1 206 ? 11.245 5.356 -34.660 1.00 63.06 206 MET A N 1
ATOM 1531 C CA . MET A 1 206 ? 11.893 6.369 -33.841 1.00 63.06 206 MET A CA 1
ATOM 1532 C C . MET A 1 206 ? 11.851 7.694 -34.585 1.00 63.06 206 MET A C 1
ATOM 1534 O O . MET A 1 206 ? 12.516 7.864 -35.604 1.00 63.06 206 MET A O 1
ATOM 1538 N N . SER A 1 207 ? 11.104 8.657 -34.053 1.00 60.22 207 SER A N 1
ATOM 1539 C CA . SER A 1 207 ? 10.982 9.980 -34.661 1.00 60.22 207 SER A CA 1
ATOM 1540 C C . SER A 1 207 ? 11.301 11.064 -33.637 1.00 60.22 207 SER A C 1
ATOM 1542 O O . SER A 1 207 ? 10.443 11.465 -32.845 1.00 60.22 207 SER A O 1
ATOM 1544 N N . SER A 1 208 ? 12.542 11.559 -33.631 1.00 60.31 208 SER A N 1
ATOM 1545 C CA . SER A 1 208 ? 12.863 12.833 -32.981 1.00 60.31 208 SER A CA 1
ATOM 1546 C C . SER A 1 208 ? 14.180 13.436 -33.458 1.00 60.31 208 SER A C 1
ATOM 1548 O O . SER A 1 208 ? 15.067 12.758 -33.964 1.00 60.31 208 SER A O 1
ATOM 1550 N N . THR A 1 209 ? 14.315 14.744 -33.246 1.00 51.31 209 THR A N 1
ATOM 1551 C CA . THR A 1 209 ? 15.497 15.527 -33.608 1.00 51.31 209 THR A CA 1
ATOM 1552 C C . THR A 1 209 ? 16.709 15.284 -32.698 1.00 51.31 209 THR A C 1
ATOM 1554 O O . THR A 1 209 ? 17.808 15.708 -33.063 1.00 51.31 209 THR A O 1
ATOM 1557 N N . THR A 1 210 ? 16.534 14.603 -31.554 1.00 55.84 210 THR A N 1
ATOM 1558 C CA . THR A 1 210 ? 17.565 14.375 -30.519 1.00 55.84 210 THR A CA 1
ATOM 1559 C C . THR A 1 210 ? 17.627 12.936 -29.981 1.00 55.84 210 THR A C 1
ATOM 1561 O O . THR A 1 210 ? 18.277 12.693 -28.966 1.00 55.84 210 THR A O 1
ATOM 1564 N N . SER A 1 211 ? 16.951 11.969 -30.609 1.00 54.50 211 SER A N 1
ATOM 1565 C CA . SER A 1 211 ? 16.944 10.576 -30.128 1.00 54.50 211 SER A CA 1
ATOM 1566 C C . SER A 1 211 ? 18.237 9.851 -30.489 1.00 54.50 211 SER A C 1
ATOM 1568 O O . SER A 1 211 ? 18.653 9.862 -31.645 1.00 54.50 211 SER A O 1
ATOM 1570 N N . THR A 1 212 ? 18.834 9.150 -29.527 1.00 57.78 212 THR A N 1
ATOM 1571 C CA . THR A 1 212 ? 19.954 8.230 -29.760 1.00 57.78 212 THR A CA 1
ATOM 1572 C C . THR A 1 212 ? 19.578 6.870 -29.189 1.00 57.78 212 THR A C 1
ATOM 1574 O O . THR A 1 212 ? 19.468 6.715 -27.973 1.00 57.78 212 THR A O 1
ATOM 1577 N N . VAL A 1 213 ? 19.413 5.859 -30.042 1.00 60.81 213 VAL A N 1
ATOM 1578 C CA . VAL A 1 213 ? 19.304 4.473 -29.564 1.00 60.81 213 VAL A CA 1
ATOM 1579 C C . VAL A 1 213 ? 20.717 3.983 -29.294 1.00 60.81 213 VAL A C 1
ATOM 1581 O O . VAL A 1 213 ? 21.498 3.797 -30.228 1.00 60.81 213 VAL A O 1
ATOM 1584 N N . ARG A 1 214 ? 21.045 3.792 -28.012 1.00 61.12 214 ARG A N 1
ATOM 1585 C CA . ARG A 1 214 ? 22.318 3.201 -27.596 1.00 61.12 214 ARG A CA 1
ATOM 1586 C C . ARG A 1 214 ? 22.109 1.897 -26.846 1.00 61.12 214 ARG A C 1
ATOM 1588 O O . ARG A 1 214 ? 22.050 1.885 -25.619 1.00 61.12 214 ARG A O 1
ATOM 1595 N N . THR A 1 215 ? 22.080 0.787 -27.570 1.00 56.62 215 THR A N 1
ATOM 1596 C CA . THR A 1 215 ? 22.027 -0.529 -26.933 1.00 56.62 215 THR A CA 1
ATOM 1597 C C . THR A 1 215 ? 23.436 -0.969 -26.523 1.00 56.62 215 THR A C 1
ATOM 1599 O O . THR A 1 215 ? 24.361 -1.053 -27.336 1.00 56.62 215 THR A O 1
ATOM 1602 N N . ASN A 1 216 ? 23.608 -1.274 -25.236 1.00 56.03 216 ASN A N 1
ATOM 1603 C CA . ASN A 1 21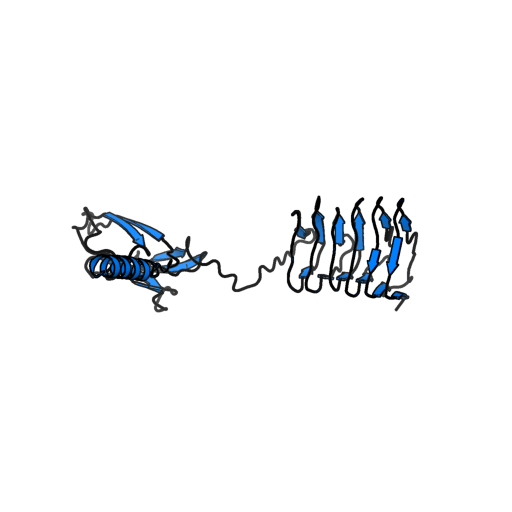6 ? 24.792 -1.984 -24.737 1.00 56.03 216 ASN A CA 1
ATOM 1604 C C . ASN A 1 216 ? 24.690 -3.509 -24.948 1.00 56.03 216 ASN A C 1
ATOM 1606 O O . ASN A 1 216 ? 25.673 -4.213 -24.735 1.00 56.03 216 ASN A O 1
ATOM 1610 N N . GLY A 1 217 ? 23.516 -3.999 -25.364 1.00 59.16 217 GLY A N 1
ATOM 1611 C CA . GLY A 1 217 ? 23.236 -5.389 -25.716 1.00 59.16 217 GLY A CA 1
ATOM 1612 C C . GLY A 1 217 ? 22.889 -5.574 -27.198 1.00 59.16 217 GLY A C 1
ATOM 1613 O O . GLY A 1 217 ? 23.281 -4.773 -28.054 1.00 59.16 217 GLY A O 1
ATOM 1614 N N . THR A 1 218 ? 22.148 -6.634 -27.509 1.00 63.91 218 THR A N 1
ATOM 1615 C CA . THR A 1 218 ? 21.681 -6.939 -28.870 1.00 63.91 218 THR A CA 1
ATOM 1616 C C . THR A 1 218 ? 20.371 -6.208 -29.160 1.00 63.91 218 THR A C 1
ATOM 1618 O O . THR A 1 218 ? 19.424 -6.295 -28.377 1.00 63.91 218 THR A O 1
ATOM 1621 N N . LEU A 1 219 ? 20.299 -5.526 -30.306 1.00 68.44 219 LEU A N 1
ATOM 1622 C CA . LEU A 1 219 ? 19.039 -5.065 -30.889 1.00 68.44 219 LEU A CA 1
ATOM 1623 C C . LEU A 1 219 ? 18.598 -6.097 -31.929 1.00 68.44 219 LEU A C 1
ATOM 1625 O O . LEU A 1 219 ? 19.249 -6.248 -32.964 1.00 68.44 219 LEU A O 1
ATOM 1629 N N . THR A 1 220 ? 17.516 -6.818 -31.648 1.00 69.44 220 THR A N 1
ATOM 1630 C CA . THR A 1 220 ? 16.926 -7.768 -32.604 1.00 69.44 220 THR A CA 1
ATOM 1631 C C . THR A 1 220 ? 15.571 -7.254 -33.049 1.00 69.44 220 THR A C 1
ATOM 1633 O O . THR A 1 220 ? 14.699 -7.040 -32.209 1.00 69.44 220 THR A O 1
ATOM 1636 N N . ILE A 1 221 ? 15.396 -7.077 -34.358 1.00 66.06 221 ILE A N 1
ATOM 1637 C CA . ILE A 1 221 ? 14.104 -6.748 -34.962 1.00 66.06 221 ILE A CA 1
ATOM 1638 C C . ILE A 1 221 ? 13.677 -7.948 -35.807 1.00 66.06 221 ILE A C 1
ATOM 1640 O O . ILE A 1 221 ? 14.353 -8.289 -36.782 1.00 66.06 221 ILE A O 1
ATOM 1644 N N . THR A 1 222 ? 12.581 -8.596 -35.411 1.00 64.00 222 THR A N 1
ATOM 1645 C CA . THR A 1 222 ? 12.030 -9.782 -36.088 1.00 64.00 222 THR A CA 1
ATOM 1646 C C . THR A 1 222 ? 10.656 -9.450 -36.637 1.00 64.00 222 THR A C 1
ATOM 1648 O O . THR A 1 222 ? 9.848 -8.893 -35.909 1.00 64.00 222 THR A O 1
ATOM 1651 N N . SER A 1 223 ? 10.331 -9.821 -37.871 1.00 57.97 223 SER A N 1
ATOM 1652 C CA . SER A 1 223 ? 8.959 -9.686 -38.381 1.00 57.97 223 SER A CA 1
ATOM 1653 C C . SER A 1 223 ? 8.312 -11.037 -38.622 1.00 57.97 223 SER A C 1
ATOM 1655 O O . SER A 1 223 ? 8.924 -11.938 -39.197 1.00 57.97 223 SER A O 1
ATOM 1657 N N . LEU A 1 224 ? 7.071 -11.160 -38.148 1.00 58.78 224 LEU A N 1
ATOM 1658 C CA . LEU A 1 224 ? 6.281 -12.390 -38.179 1.00 58.78 224 LEU A CA 1
ATOM 1659 C C . LEU A 1 224 ? 5.007 -12.267 -39.038 1.00 58.78 224 LEU A C 1
ATOM 1661 O O . LEU A 1 224 ? 4.342 -13.274 -39.267 1.00 58.78 224 LEU A O 1
ATOM 1665 N N . ALA A 1 225 ? 4.668 -11.070 -39.536 1.00 50.62 225 ALA A N 1
ATOM 1666 C CA . ALA A 1 225 ? 3.406 -10.795 -40.230 1.00 50.62 225 ALA A CA 1
ATOM 1667 C C . ALA A 1 225 ? 3.591 -10.548 -41.740 1.00 50.62 225 ALA A C 1
ATOM 1669 O O . ALA A 1 225 ? 4.524 -9.875 -42.166 1.00 50.62 225 ALA A O 1
ATOM 1670 N N . SER A 1 226 ? 2.674 -11.091 -42.550 1.00 44.84 226 SER A N 1
ATOM 1671 C CA . SER A 1 226 ? 2.562 -10.848 -43.999 1.00 44.84 226 SER A CA 1
ATOM 1672 C C . SER A 1 226 ? 1.660 -9.627 -44.270 1.00 44.84 226 SER A C 1
ATOM 1674 O O . SER A 1 226 ? 0.634 -9.512 -43.599 1.00 44.84 226 SER A O 1
ATOM 1676 N N . PRO A 1 227 ? 1.947 -8.753 -45.261 1.00 45.66 227 PRO A N 1
ATOM 1677 C CA . PRO A 1 227 ? 2.965 -8.891 -46.303 1.00 45.66 227 PRO A CA 1
ATOM 1678 C C . PRO A 1 227 ? 4.389 -8.659 -45.787 1.00 45.66 227 PRO A C 1
ATOM 1680 O O . PRO A 1 227 ? 4.592 -7.900 -44.848 1.00 45.66 227 PRO A O 1
ATOM 1683 N N . ALA A 1 228 ? 5.343 -9.341 -46.436 1.00 43.06 228 ALA A N 1
ATOM 1684 C CA . ALA A 1 228 ? 6.791 -9.282 -46.228 1.00 43.06 228 ALA A CA 1
ATOM 1685 C C . ALA A 1 228 ? 7.278 -7.972 -45.609 1.00 43.06 228 ALA A C 1
ATOM 1687 O O . ALA A 1 228 ? 6.956 -6.907 -46.136 1.00 43.06 228 ALA A O 1
ATOM 1688 N N . PHE A 1 229 ? 8.094 -8.085 -44.557 1.00 41.78 229 PHE A N 1
ATOM 1689 C CA . PHE A 1 229 ? 8.724 -6.988 -43.827 1.00 41.78 229 PHE A CA 1
ATOM 1690 C C . PHE A 1 229 ? 9.090 -5.812 -44.740 1.00 41.78 229 PHE A C 1
ATOM 1692 O O . PHE A 1 229 ? 10.140 -5.773 -45.390 1.00 41.78 229 PHE A O 1
ATOM 1699 N N . SER A 1 230 ? 8.174 -4.852 -44.794 1.00 39.97 230 SER A N 1
ATOM 1700 C CA . SER A 1 230 ? 8.370 -3.566 -45.427 1.00 39.97 230 SER A CA 1
ATOM 1701 C C . SER A 1 230 ? 8.651 -2.604 -44.294 1.00 39.97 230 SER A C 1
ATOM 1703 O O . SER A 1 230 ? 7.747 -1.944 -43.786 1.00 39.97 230 SER A O 1
ATOM 1705 N N . LEU A 1 231 ? 9.920 -2.514 -43.896 1.00 47.56 231 LEU A N 1
ATOM 1706 C CA . LEU A 1 231 ? 10.402 -1.305 -43.244 1.00 47.56 231 LEU A CA 1
ATOM 1707 C C . LEU A 1 231 ? 10.237 -0.171 -44.259 1.00 47.56 231 LEU A C 1
ATOM 1709 O O . LEU A 1 231 ? 11.154 0.125 -45.023 1.00 47.56 231 LEU A O 1
ATOM 1713 N N . ASN A 1 232 ? 9.077 0.481 -44.270 1.00 39.25 232 ASN A N 1
ATOM 1714 C CA . ASN A 1 232 ? 8.964 1.834 -44.804 1.00 39.25 232 ASN A CA 1
ATOM 1715 C C . ASN A 1 232 ? 9.668 2.777 -43.816 1.00 39.25 232 ASN A C 1
ATOM 1717 O O . ASN A 1 232 ? 9.035 3.580 -43.140 1.00 39.25 232 ASN A O 1
ATOM 1721 N N . GLY A 1 233 ? 10.990 2.618 -43.709 1.00 46.22 233 GLY A N 1
ATOM 1722 C CA . GLY A 1 233 ? 11.864 3.365 -42.820 1.00 46.22 233 GLY A CA 1
ATOM 1723 C C . GLY A 1 233 ? 12.254 2.613 -41.550 1.00 46.22 233 GLY A C 1
ATOM 1724 O O . GLY A 1 233 ? 11.668 2.824 -40.497 1.00 46.22 233 GLY A O 1
ATOM 1725 N N . PHE A 1 234 ? 13.380 1.892 -41.590 1.00 50.91 234 PHE A N 1
ATOM 1726 C CA . PHE A 1 234 ? 14.333 2.091 -40.494 1.00 50.91 234 PHE A CA 1
ATOM 1727 C C . PHE A 1 234 ? 14.940 3.472 -40.739 1.00 50.91 234 PHE A C 1
ATOM 1729 O O . PHE A 1 234 ? 15.934 3.612 -41.455 1.00 50.91 234 PHE A O 1
ATOM 1736 N N . ASN A 1 235 ? 14.227 4.501 -40.285 1.00 50.56 235 ASN A N 1
ATOM 1737 C CA . ASN A 1 235 ? 14.579 5.885 -40.533 1.00 50.56 235 ASN A CA 1
ATOM 1738 C C . ASN A 1 235 ? 15.077 6.487 -39.229 1.00 50.56 235 ASN A C 1
ATOM 1740 O O . ASN A 1 235 ? 14.300 6.794 -38.330 1.00 50.56 235 ASN A O 1
ATOM 1744 N N . ILE A 1 236 ? 16.389 6.645 -39.131 1.00 52.53 236 ILE A N 1
ATOM 1745 C CA . ILE A 1 236 ? 16.978 7.479 -38.092 1.00 52.53 236 ILE A CA 1
ATOM 1746 C C . ILE A 1 236 ? 17.065 8.866 -38.708 1.00 52.53 236 ILE A C 1
ATOM 1748 O O . ILE A 1 236 ? 18.004 9.174 -39.443 1.00 52.53 236 ILE A O 1
ATOM 1752 N N . SER A 1 237 ? 16.021 9.661 -38.476 1.00 47.41 237 SER A N 1
ATOM 1753 C CA . SER A 1 237 ? 15.901 11.019 -39.003 1.00 47.41 237 SER A CA 1
ATOM 1754 C C . SER A 1 237 ? 15.874 12.044 -37.880 1.00 47.41 237 SER A C 1
ATOM 1756 O O . SER A 1 237 ? 15.054 11.943 -36.969 1.00 47.41 237 SER A O 1
ATOM 1758 N N . GLY A 1 238 ? 16.729 13.057 -37.975 1.00 50.81 238 GLY A N 1
ATOM 1759 C CA . GLY A 1 238 ? 16.844 14.127 -36.986 1.00 50.81 238 GLY A CA 1
ATOM 1760 C C . GLY A 1 238 ? 18.231 14.760 -37.033 1.00 50.81 238 GLY A C 1
ATOM 1761 O O . GLY A 1 238 ? 19.183 14.113 -37.455 1.00 50.81 238 GLY A O 1
ATOM 1762 N N . ALA A 1 239 ? 18.362 16.028 -36.625 1.00 39.22 239 ALA A N 1
ATOM 1763 C CA . ALA A 1 239 ? 19.633 16.756 -36.729 1.00 39.22 239 ALA A CA 1
ATOM 1764 C C . ALA A 1 239 ? 20.788 16.055 -35.986 1.00 39.22 239 ALA A C 1
ATOM 1766 O O . ALA A 1 239 ? 21.896 16.057 -36.505 1.00 39.22 239 ALA A O 1
ATOM 1767 N N . ASN A 1 240 ? 20.492 15.387 -34.858 1.00 53.19 240 ASN A N 1
ATOM 1768 C CA . ASN A 1 240 ? 21.472 14.740 -33.974 1.00 53.19 240 ASN A CA 1
ATOM 1769 C C . ASN A 1 240 ? 21.167 13.252 -33.707 1.00 53.19 240 ASN A C 1
ATOM 1771 O O . ASN A 1 240 ? 21.532 12.720 -32.657 1.00 53.19 240 ASN A O 1
ATOM 1775 N N . ALA A 1 241 ? 20.423 12.586 -34.591 1.00 53.69 241 ALA A N 1
ATOM 1776 C CA . ALA A 1 241 ? 20.031 11.199 -34.369 1.00 53.69 241 ALA A CA 1
ATOM 1777 C C . ALA A 1 241 ? 21.165 10.243 -34.789 1.00 53.69 241 ALA A C 1
ATOM 1779 O O . ALA A 1 241 ? 21.565 10.222 -35.952 1.00 53.69 241 ALA A O 1
ATOM 1780 N N . ALA A 1 242 ? 21.685 9.451 -33.850 1.00 59.28 242 ALA A N 1
ATOM 1781 C CA . ALA A 1 242 ? 22.726 8.450 -34.095 1.00 59.28 242 ALA A CA 1
ATOM 1782 C C . ALA A 1 242 ? 22.264 7.066 -33.620 1.00 59.28 242 ALA A C 1
ATOM 1784 O O . ALA A 1 242 ? 21.560 6.946 -32.611 1.00 59.28 242 ALA A O 1
ATOM 1785 N N . LEU A 1 243 ? 22.671 6.021 -34.344 1.00 63.12 243 LEU A N 1
ATOM 1786 C CA . LEU A 1 243 ? 22.632 4.650 -33.839 1.00 63.12 243 LEU A CA 1
ATOM 1787 C C . LEU A 1 243 ? 24.019 4.309 -33.319 1.00 63.12 243 LEU A C 1
ATOM 1789 O O . LEU A 1 243 ? 24.964 4.199 -34.103 1.00 63.12 243 LEU A O 1
ATOM 1793 N N . GLU A 1 244 ? 24.121 4.132 -32.009 1.00 60.88 244 GLU A N 1
ATOM 1794 C CA . GLU A 1 244 ? 25.363 3.736 -31.358 1.00 60.88 244 GLU A CA 1
ATOM 1795 C C . GLU A 1 244 ? 25.164 2.376 -30.701 1.00 60.88 244 GLU A C 1
ATOM 1797 O O . GLU A 1 244 ? 24.628 2.289 -29.603 1.00 60.88 244 GLU A O 1
ATOM 1802 N N . THR A 1 245 ? 25.585 1.288 -31.338 1.00 56.66 245 THR A N 1
ATOM 1803 C CA . THR A 1 245 ? 25.491 -0.033 -30.700 1.00 56.66 245 THR A CA 1
ATOM 1804 C C . THR A 1 245 ? 26.865 -0.518 -30.270 1.00 56.66 245 THR A C 1
ATOM 1806 O O . THR A 1 245 ? 27.804 -0.592 -31.066 1.00 56.66 245 THR A O 1
ATOM 1809 N N . ASN A 1 246 ? 26.982 -0.899 -28.997 1.00 55.88 246 ASN A N 1
ATOM 1810 C CA . ASN A 1 246 ? 28.145 -1.641 -28.501 1.00 55.88 246 ASN A CA 1
ATOM 1811 C C . ASN A 1 246 ? 27.973 -3.164 -28.665 1.00 55.88 246 ASN A C 1
ATOM 1813 O O . ASN A 1 246 ? 28.896 -3.918 -28.371 1.00 55.88 246 ASN A O 1
ATOM 1817 N N . GLY A 1 247 ? 26.805 -3.610 -29.145 1.00 60.41 247 GLY A N 1
ATOM 1818 C CA . GLY A 1 247 ? 26.480 -5.002 -29.457 1.00 60.41 247 GLY A CA 1
ATOM 1819 C C . GLY A 1 247 ? 26.125 -5.229 -30.931 1.00 60.41 247 GLY A C 1
ATOM 1820 O O . GLY A 1 247 ? 26.528 -4.468 -31.814 1.00 60.41 247 GLY A O 1
ATOM 1821 N N . THR A 1 248 ? 25.372 -6.297 -31.199 1.00 65.38 248 THR A N 1
ATOM 1822 C CA . THR A 1 248 ? 24.943 -6.686 -32.552 1.00 65.38 248 THR A CA 1
ATOM 1823 C C . THR A 1 248 ? 23.566 -6.106 -32.877 1.00 65.38 248 THR A C 1
ATOM 1825 O O . THR A 1 248 ? 22.657 -6.174 -32.050 1.00 65.38 248 THR A O 1
ATOM 1828 N N . VAL A 1 249 ? 23.396 -5.593 -34.097 1.00 68.38 249 VAL A N 1
ATOM 1829 C CA . VAL A 1 249 ? 22.076 -5.310 -34.682 1.00 68.38 249 VAL A CA 1
ATOM 1830 C C . VAL A 1 249 ? 21.733 -6.458 -35.622 1.00 68.38 249 VAL A C 1
ATOM 1832 O O . VAL A 1 249 ? 22.455 -6.688 -36.592 1.00 68.38 249 VAL A O 1
ATOM 1835 N N . SER A 1 250 ? 20.659 -7.193 -35.337 1.00 71.19 250 SER A N 1
ATOM 1836 C CA . SER A 1 250 ? 20.182 -8.276 -36.204 1.00 71.19 250 SER A CA 1
ATOM 1837 C C . SER A 1 250 ? 18.789 -7.968 -36.733 1.00 71.19 250 SER A C 1
ATOM 1839 O O . SER A 1 250 ? 17.851 -7.783 -35.958 1.00 71.19 250 SER A O 1
ATOM 1841 N N . LEU A 1 251 ? 18.662 -7.941 -38.057 1.00 70.12 251 LEU A N 1
ATOM 1842 C CA . LEU A 1 251 ? 17.385 -7.858 -38.761 1.00 70.12 251 LEU A CA 1
ATOM 1843 C C . LEU A 1 251 ? 17.069 -9.249 -39.313 1.00 70.12 251 LEU A C 1
ATOM 1845 O O . LEU A 1 251 ? 17.829 -9.760 -40.144 1.00 70.12 251 LEU A O 1
ATOM 1849 N N . LEU A 1 252 ? 15.986 -9.867 -38.836 1.00 68.50 252 LEU A N 1
ATOM 1850 C CA . LEU A 1 252 ? 15.573 -11.211 -39.246 1.00 68.50 252 LEU A CA 1
ATOM 1851 C C . LEU A 1 252 ? 14.154 -11.201 -39.823 1.00 68.50 252 LEU A C 1
ATOM 1853 O O . LEU A 1 252 ? 13.219 -10.700 -39.199 1.00 68.50 252 LEU A O 1
ATOM 1857 N N . SER A 1 253 ? 13.995 -11.798 -41.003 1.00 61.28 253 SER A N 1
ATOM 1858 C CA . SER A 1 253 ? 12.690 -12.143 -41.575 1.00 61.28 253 SER A CA 1
ATOM 1859 C C . SER A 1 253 ? 12.568 -13.655 -41.582 1.00 61.28 253 SER A C 1
ATOM 1861 O O . SER A 1 253 ? 13.522 -14.353 -41.929 1.00 61.28 253 SER A O 1
ATOM 1863 N N . LEU A 1 254 ? 11.401 -14.138 -41.164 1.00 65.31 254 LEU A N 1
ATOM 1864 C CA . LEU A 1 254 ? 11.053 -15.559 -41.116 1.00 65.31 254 LEU A CA 1
ATOM 1865 C C . LEU A 1 254 ? 10.001 -15.926 -42.179 1.00 65.31 254 LEU A C 1
ATOM 1867 O O . LEU A 1 254 ? 9.483 -17.042 -42.176 1.00 65.31 254 LEU A O 1
ATOM 1871 N N . ILE A 1 255 ? 9.648 -14.990 -43.073 1.00 55.53 255 ILE A N 1
ATOM 1872 C CA . ILE A 1 255 ? 8.604 -15.164 -44.092 1.00 55.53 255 ILE A CA 1
ATOM 1873 C C . ILE A 1 255 ? 9.088 -14.726 -45.487 1.00 55.53 255 ILE A C 1
ATOM 1875 O O . ILE A 1 255 ? 9.866 -13.787 -45.635 1.00 55.53 255 ILE A O 1
ATOM 1879 N N . SER A 1 256 ? 8.614 -15.410 -46.535 1.00 53.66 256 SER A N 1
ATOM 1880 C CA . SER A 1 256 ? 8.954 -15.145 -47.945 1.00 53.66 256 SER A CA 1
ATOM 1881 C C . SER A 1 256 ? 7.817 -14.394 -48.672 1.00 53.66 256 SER A C 1
ATOM 1883 O O . SER A 1 256 ? 6.658 -14.760 -48.463 1.00 53.66 256 SER A O 1
ATOM 1885 N N . PRO A 1 257 ? 8.090 -13.404 -49.558 1.00 52.47 257 PRO A N 1
ATOM 1886 C CA . PRO A 1 257 ? 9.410 -12.964 -50.019 1.00 52.47 257 PRO A CA 1
ATOM 1887 C C . PRO A 1 257 ? 10.191 -12.205 -48.942 1.00 52.47 257 PRO A C 1
ATOM 1889 O O . PRO A 1 257 ? 9.635 -11.419 -48.191 1.00 52.47 257 PRO A O 1
ATOM 1892 N N . ALA A 1 258 ? 11.495 -12.472 -48.893 1.00 53.75 258 ALA A N 1
ATOM 1893 C CA . ALA A 1 258 ? 12.348 -12.269 -47.725 1.00 53.75 258 ALA A CA 1
ATOM 1894 C C . ALA A 1 258 ? 12.390 -10.834 -47.176 1.00 53.75 258 ALA A C 1
ATOM 1896 O O . ALA A 1 258 ? 12.242 -10.648 -45.976 1.00 53.75 258 ALA A O 1
ATOM 1897 N N . PHE A 1 259 ? 12.593 -9.826 -48.029 1.00 50.38 259 PHE A N 1
ATOM 1898 C CA . PHE A 1 259 ? 12.739 -8.422 -47.631 1.00 50.38 259 PHE A CA 1
ATOM 1899 C C . PHE A 1 259 ? 12.545 -7.503 -48.845 1.00 50.38 259 PHE A C 1
ATOM 1901 O O . PHE A 1 259 ? 13.045 -7.799 -49.931 1.00 50.38 259 PHE A O 1
ATOM 1908 N N . SER A 1 260 ? 11.910 -6.345 -48.650 1.00 47.50 260 SER A N 1
ATOM 1909 C CA . S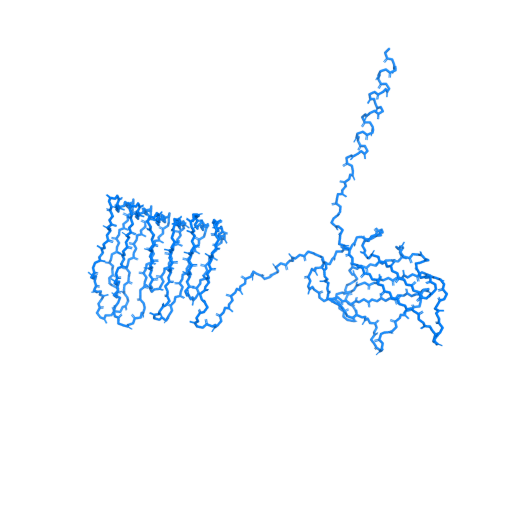ER A 1 260 ? 12.042 -5.187 -49.544 1.00 47.50 260 SER A CA 1
ATOM 1910 C C . SER A 1 260 ? 12.550 -4.004 -48.723 1.00 47.50 260 SER A C 1
ATOM 1912 O O . SER A 1 260 ? 11.770 -3.261 -48.133 1.00 47.50 260 SER A O 1
ATOM 1914 N N . LEU A 1 261 ? 13.872 -3.829 -48.670 1.00 52.03 261 LEU A N 1
ATOM 1915 C CA . LEU A 1 261 ? 14.512 -2.666 -48.049 1.00 52.03 261 LEU A CA 1
ATOM 1916 C C . LEU A 1 261 ? 14.396 -1.451 -48.979 1.00 52.03 261 LEU A C 1
ATOM 1918 O O . LEU A 1 261 ? 15.348 -1.064 -49.653 1.00 52.03 261 LEU A O 1
ATOM 1922 N N . ASN A 1 262 ? 13.222 -0.826 -49.008 1.00 46.78 262 ASN A N 1
ATOM 1923 C CA . ASN A 1 262 ? 13.064 0.499 -49.602 1.00 46.78 262 ASN A CA 1
ATOM 1924 C C . ASN A 1 262 ? 13.533 1.562 -48.598 1.00 46.78 262 ASN A C 1
ATOM 1926 O O . ASN A 1 262 ? 12.731 2.237 -47.962 1.00 46.78 262 ASN A O 1
ATOM 1930 N N . GLY A 1 263 ? 14.856 1.694 -48.457 1.00 53.06 263 GLY A N 1
ATOM 1931 C CA . GLY A 1 263 ? 15.489 2.750 -47.666 1.00 53.06 263 GLY A CA 1
ATOM 1932 C C . GLY A 1 263 ? 15.869 2.333 -46.246 1.00 53.06 263 GLY A C 1
ATOM 1933 O O . GLY A 1 263 ? 15.147 2.592 -45.287 1.00 53.06 263 GLY A O 1
ATOM 1934 N N . PHE A 1 264 ? 17.073 1.778 -46.097 1.00 58.56 264 PHE A N 1
ATOM 1935 C CA . PHE A 1 264 ? 17.847 2.001 -44.876 1.00 58.56 264 PHE A CA 1
ATOM 1936 C C . PHE A 1 264 ? 18.412 3.419 -44.976 1.00 58.56 264 PHE A C 1
ATOM 1938 O O . PHE A 1 264 ? 19.355 3.653 -45.734 1.00 58.56 264 PHE A O 1
ATOM 1945 N N . ASN A 1 265 ? 17.773 4.377 -44.308 1.00 57.41 265 ASN A N 1
ATOM 1946 C CA . ASN A 1 265 ? 18.140 5.782 -44.416 1.00 57.41 265 ASN A CA 1
ATOM 1947 C C . ASN A 1 265 ? 18.543 6.319 -43.043 1.00 57.41 265 ASN A C 1
ATOM 1949 O O . ASN A 1 265 ? 17.732 6.399 -42.122 1.00 57.41 265 ASN A O 1
ATOM 1953 N N . ILE A 1 266 ? 19.811 6.692 -42.925 1.00 56.53 266 ILE A N 1
ATOM 1954 C CA . ILE A 1 266 ? 20.326 7.483 -41.812 1.00 56.53 266 ILE A CA 1
ATOM 1955 C C . ILE A 1 266 ? 20.498 8.881 -42.388 1.00 56.53 266 ILE A C 1
ATOM 1957 O O . ILE A 1 266 ? 21.372 9.100 -43.225 1.00 56.53 266 ILE A O 1
ATOM 1961 N N . SER A 1 267 ? 19.604 9.798 -42.022 1.00 55.03 267 SER A N 1
ATOM 1962 C CA . SER A 1 267 ? 19.527 11.118 -42.652 1.00 55.03 267 SER A CA 1
ATOM 1963 C C . SER A 1 267 ? 19.432 12.238 -41.619 1.00 55.03 267 SER A C 1
ATOM 1965 O O . SER A 1 267 ? 18.702 12.157 -40.636 1.00 55.03 267 SER A O 1
ATOM 1967 N N . GLY A 1 268 ? 20.196 13.303 -41.844 1.00 56.31 268 GLY A N 1
ATOM 1968 C CA . GLY A 1 268 ? 20.383 14.403 -40.898 1.00 56.31 268 GLY A CA 1
ATOM 1969 C C . GLY A 1 268 ? 21.781 14.995 -41.057 1.00 56.31 268 GLY A C 1
ATOM 1970 O O . GLY A 1 268 ? 22.653 14.345 -41.628 1.00 56.31 268 GLY A O 1
ATOM 1971 N N . ALA A 1 269 ? 21.989 16.234 -40.603 1.00 42.38 269 ALA A N 1
ATOM 1972 C CA . ALA A 1 269 ? 23.269 16.930 -40.774 1.00 42.38 269 ALA A CA 1
ATOM 1973 C C . ALA A 1 269 ? 24.434 16.215 -40.060 1.00 42.38 269 ALA A C 1
ATOM 1975 O O . ALA A 1 269 ? 25.532 16.192 -40.608 1.00 42.38 269 ALA A O 1
ATOM 1976 N N . ASP A 1 270 ? 24.160 15.570 -38.917 1.00 58.19 270 ASP A N 1
ATOM 1977 C CA . ASP A 1 270 ? 25.147 14.858 -38.091 1.00 58.19 270 ASP A CA 1
ATOM 1978 C C . ASP A 1 270 ? 24.774 13.381 -37.839 1.00 58.19 270 ASP A C 1
ATOM 1980 O O . ASP A 1 270 ? 25.259 12.743 -36.900 1.00 58.19 270 ASP A O 1
ATOM 1984 N N . ALA A 1 271 ? 23.891 12.811 -38.663 1.00 56.66 271 ALA A N 1
ATOM 1985 C CA . ALA A 1 271 ? 23.464 11.427 -38.497 1.00 56.66 271 ALA A CA 1
ATOM 1986 C C . ALA A 1 271 ? 24.619 10.469 -38.850 1.00 56.66 271 ALA A C 1
ATOM 1988 O O . ALA A 1 271 ? 25.142 10.487 -39.965 1.00 56.66 271 ALA A O 1
ATOM 1989 N N . SER A 1 272 ? 25.029 9.625 -37.901 1.00 63.72 272 SER A N 1
ATOM 1990 C CA . SER A 1 272 ? 26.104 8.646 -38.095 1.00 63.72 272 SER A CA 1
ATOM 1991 C C . SER A 1 272 ? 25.695 7.261 -37.598 1.00 63.72 272 SER A C 1
ATOM 1993 O O . SER A 1 272 ? 24.942 7.109 -36.633 1.00 63.72 272 SER A O 1
ATOM 1995 N N . LEU A 1 273 ? 26.188 6.240 -38.299 1.00 65.31 273 LEU A N 1
ATOM 1996 C CA . LEU A 1 273 ? 26.140 4.851 -37.863 1.00 65.31 273 LEU A CA 1
ATOM 1997 C C . LEU A 1 273 ? 27.482 4.517 -37.226 1.00 65.31 273 LEU A C 1
ATOM 1999 O O . LEU A 1 273 ? 28.490 4.452 -37.929 1.00 65.31 273 LEU A O 1
ATOM 2003 N N . SER A 1 274 ? 27.497 4.302 -35.916 1.00 65.00 274 SER A N 1
ATOM 2004 C CA . SER A 1 274 ? 28.695 3.867 -35.205 1.00 65.00 274 SER A CA 1
ATOM 2005 C C . SER A 1 274 ? 28.389 2.562 -34.490 1.00 65.00 274 SER A C 1
ATOM 2007 O O . SER A 1 274 ? 27.620 2.522 -33.531 1.00 65.00 274 SER A O 1
ATOM 2009 N N . THR A 1 275 ? 28.964 1.467 -34.976 1.00 60.44 275 THR A N 1
ATOM 2010 C CA . THR A 1 275 ? 28.802 0.155 -34.351 1.00 60.44 275 THR A CA 1
ATOM 2011 C C . THR A 1 275 ? 30.164 -0.378 -33.949 1.00 60.44 275 THR A C 1
ATOM 2013 O O . THR A 1 275 ? 31.032 -0.551 -34.802 1.00 60.44 275 THR A O 1
ATOM 2016 N N . ASN A 1 276 ? 30.335 -0.710 -32.670 1.00 61.22 276 ASN A N 1
ATOM 2017 C CA . ASN A 1 276 ? 31.497 -1.472 -32.196 1.00 61.22 276 ASN A CA 1
ATOM 2018 C C . ASN A 1 276 ? 31.282 -2.999 -32.316 1.00 61.22 276 ASN A C 1
ATOM 2020 O O . ASN A 1 276 ? 32.127 -3.777 -31.876 1.00 61.22 276 ASN A O 1
ATOM 2024 N N . GLY A 1 277 ? 30.152 -3.426 -32.897 1.00 65.00 277 GLY A N 1
ATOM 2025 C CA . GLY A 1 277 ? 29.767 -4.823 -33.120 1.00 65.00 277 GLY A CA 1
ATOM 2026 C C . GLY A 1 277 ? 29.488 -5.152 -34.593 1.00 65.00 277 GLY A C 1
ATOM 2027 O O . GLY A 1 277 ? 30.101 -4.582 -35.492 1.00 65.00 277 GLY A O 1
ATOM 2028 N N . SER A 1 278 ? 28.572 -6.094 -34.845 1.00 71.50 278 SER A N 1
ATOM 2029 C CA . SER A 1 278 ? 28.178 -6.515 -36.202 1.00 71.50 278 SER A CA 1
ATOM 2030 C C . SER A 1 278 ? 26.758 -6.063 -36.556 1.00 71.50 278 SER A C 1
ATOM 2032 O O . SER A 1 278 ? 25.891 -5.985 -35.684 1.00 71.50 278 SER A O 1
ATOM 2034 N N . ILE A 1 279 ? 26.520 -5.781 -37.838 1.00 73.19 279 ILE A N 1
ATOM 2035 C CA . ILE A 1 279 ? 25.176 -5.613 -38.402 1.00 73.19 279 ILE A CA 1
ATOM 2036 C C . ILE A 1 279 ? 24.915 -6.831 -39.277 1.00 73.19 279 ILE A C 1
ATOM 2038 O O . ILE A 1 279 ? 25.604 -7.026 -40.278 1.00 73.19 279 ILE A O 1
ATOM 2042 N N . ASN A 1 280 ? 23.931 -7.640 -38.899 1.00 76.69 280 ASN A N 1
ATOM 2043 C CA . ASN A 1 280 ? 23.565 -8.845 -39.630 1.00 76.69 280 ASN A CA 1
ATOM 2044 C C . ASN A 1 280 ? 22.159 -8.690 -40.207 1.00 76.69 280 ASN A C 1
ATOM 2046 O O . ASN A 1 280 ? 21.199 -8.441 -39.478 1.00 76.69 280 ASN A O 1
ATOM 2050 N N . VAL A 1 281 ? 22.042 -8.868 -41.520 1.00 71.25 281 VAL A N 1
ATOM 2051 C CA . VAL A 1 281 ? 20.758 -8.932 -42.223 1.00 71.25 281 VAL A CA 1
ATOM 2052 C C . VAL A 1 281 ? 20.624 -10.348 -42.750 1.00 71.25 281 VAL A C 1
ATOM 2054 O O . VAL A 1 281 ? 21.298 -10.715 -43.711 1.00 71.25 281 VAL A O 1
ATOM 2057 N N . ASN A 1 282 ? 19.801 -11.154 -42.085 1.00 70.12 282 ASN A N 1
ATOM 2058 C CA . ASN A 1 282 ? 19.649 -12.565 -42.409 1.00 70.12 282 ASN A CA 1
ATOM 2059 C C . ASN A 1 282 ? 18.198 -12.863 -42.768 1.00 70.12 282 ASN A C 1
ATOM 2061 O O . ASN A 1 282 ? 17.268 -12.462 -42.071 1.00 70.12 282 ASN A O 1
ATOM 2065 N N . ASN A 1 283 ? 18.026 -13.616 -43.846 1.00 60.00 283 ASN A N 1
ATOM 2066 C CA . ASN A 1 283 ? 16.784 -14.313 -44.125 1.00 60.00 283 ASN A CA 1
ATOM 2067 C C . ASN A 1 283 ? 16.958 -15.750 -43.634 1.00 60.00 283 ASN A C 1
ATOM 2069 O O . ASN A 1 283 ? 17.896 -16.416 -44.084 1.00 60.00 283 ASN A O 1
ATOM 2073 N N . LEU A 1 284 ? 16.122 -16.182 -42.692 1.00 60.47 284 LEU A N 1
ATOM 2074 C CA . LEU A 1 284 ? 16.140 -17.549 -42.167 1.00 60.47 284 LEU A CA 1
ATOM 2075 C C . LEU A 1 284 ? 15.101 -18.419 -42.875 1.00 60.47 284 LEU A C 1
ATOM 2077 O O . LEU A 1 284 ? 14.016 -17.897 -43.210 1.00 60.47 284 LEU A O 1
#